Protein AF-A0AAP0E0Q7-F1 (afdb_monomer)

Radius of gyration: 20.45 Å; Cα contacts (8 Å, |Δi|>4): 125; chains: 1; bounding box: 52×46×54 Å

Foldseek 3Di:
DDDLLLEPDPPVQQDPQKHFLVVLCVRQVDDDPPDDPSVVLSSVLSVVQSCCCQAFFPDPVNTIGGNVVSVLSSPVVNVVVDPVVVVSVVLQVVLVVQCPDPPNPDRGGNCVVVLLVCCVLPVVSAAPDPPPPDPPPPPCPPPDPDDPSCVVRVDDRPPPDDPPPVVVVVVVSVVPDDPDD

Solvent-accessible surface area (backbone atoms only — not comparable to full-atom values): 11340 Å² total; per-residue (Å²): 133,82,64,88,72,71,62,95,70,61,74,93,55,50,64,91,59,24,37,47,44,72,54,51,51,68,77,59,73,73,85,69,88,92,66,55,71,70,56,50,51,41,52,49,50,54,51,51,49,41,48,39,20,70,53,42,44,27,45,98,79,64,38,49,27,60,54,71,63,46,67,57,52,66,49,62,71,65,41,67,72,52,68,59,66,59,56,52,50,55,49,38,52,51,26,52,58,50,33,71,39,96,86,31,88,63,76,46,32,38,55,64,57,56,51,52,49,42,32,70,78,35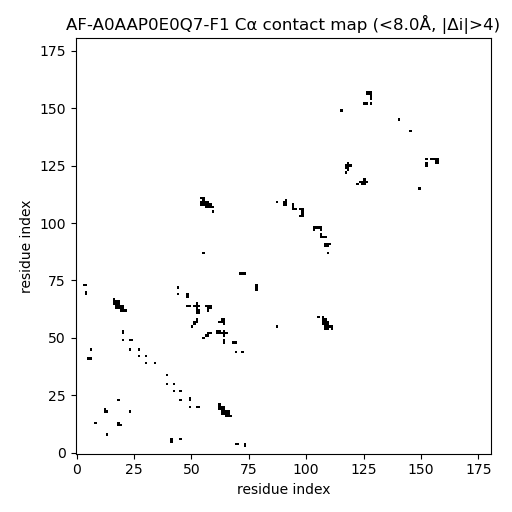,63,91,74,31,74,62,65,74,92,72,74,88,72,79,73,63,86,56,69,88,80,50,78,80,78,61,86,67,58,81,68,71,63,77,78,66,77,87,78,80,61,100,63,49,68,63,54,51,49,53,56,56,73,66,58,72,81,87,131

InterPro domains:
  IPR019557 Aminotransferase-like, plant mobile domain [PF10536] (16-179)
  IPR044824 Protein MAINTENANCE OF MERISTEMS-like [PTHR46033] (11-180)

Sequence (181 aa):
MFDTTGLPIPENNRTGGRIQIRQLSRWFPNLPNNVNDVEVQRYARAYILQLLGGTLFTDKSNNLVHITYLQFFEDFEAAGQYNRGSATLAHLYRQLCLADDIDGAEIAGPVILLQLWAWDRLPFLAPITGNVLRDDIIPNEELFPPPPFGHRWKHALETTGTSMHVLTKYREMIDMQAPDE

Mean predicted aligned error: 13.14 Å

Structure (mmCIF, N/CA/C/O backbone):
data_AF-A0AAP0E0Q7-F1
#
_entry.id   AF-A0AAP0E0Q7-F1
#
loop_
_atom_site.group_PDB
_atom_site.id
_atom_site.type_symbol
_atom_site.label_atom_id
_atom_site.label_alt_id
_atom_site.label_comp_id
_atom_site.label_asym_id
_atom_site.label_entity_id
_atom_site.label_seq_id
_atom_site.pdbx_PDB_ins_code
_atom_site.Cartn_x
_atom_site.Cartn_y
_atom_site.Cartn_z
_atom_site.occupancy
_atom_site.B_iso_or_equiv
_atom_site.auth_seq_id
_atom_site.auth_comp_id
_atom_site.auth_asym_id
_atom_site.auth_atom_id
_atom_site.pdbx_PDB_model_num
ATOM 1 N N . MET A 1 1 ? -22.906 15.285 15.900 1.00 33.16 1 MET A N 1
ATOM 2 C CA . MET A 1 1 ? -23.166 14.232 14.900 1.00 33.16 1 MET A CA 1
ATOM 3 C C . MET A 1 1 ? -21.819 13.587 14.632 1.00 33.16 1 MET A C 1
ATOM 5 O O . MET A 1 1 ? -20.917 14.302 14.221 1.00 33.16 1 MET A O 1
ATOM 9 N N . PHE A 1 2 ? -21.614 12.344 15.068 1.00 34.12 2 PHE A N 1
ATOM 10 C CA . PHE A 1 2 ? -20.310 11.682 14.976 1.00 34.12 2 PHE A CA 1
ATOM 11 C C . PHE A 1 2 ? -20.021 11.365 13.510 1.00 34.12 2 PHE A C 1
ATOM 13 O O . PHE A 1 2 ? -20.839 10.722 12.858 1.00 34.12 2 PHE A O 1
ATOM 20 N N . ASP A 1 3 ? -18.888 11.842 12.998 1.00 48.09 3 ASP A N 1
ATOM 21 C CA . ASP A 1 3 ? -18.411 11.461 11.673 1.00 48.09 3 ASP A CA 1
ATOM 22 C C . ASP A 1 3 ? -18.218 9.939 11.640 1.00 48.09 3 ASP A C 1
ATOM 24 O O . ASP A 1 3 ? -17.474 9.375 12.446 1.00 48.09 3 ASP A O 1
ATOM 28 N N . THR A 1 4 ? -18.867 9.285 10.680 1.00 51.94 4 THR A N 1
ATOM 29 C CA . THR A 1 4 ? -18.895 7.827 10.433 1.00 51.94 4 THR A CA 1
ATOM 30 C C . THR A 1 4 ? -17.519 7.179 10.250 1.00 51.94 4 THR A C 1
ATOM 32 O O . THR A 1 4 ? -17.387 5.966 10.210 1.00 51.94 4 THR A O 1
ATOM 35 N N . THR A 1 5 ? -16.455 7.975 10.186 1.00 58.09 5 THR A N 1
ATOM 36 C CA . THR A 1 5 ? -15.074 7.499 10.050 1.00 58.09 5 THR A CA 1
ATOM 37 C C . THR A 1 5 ? -14.395 7.189 11.381 1.00 58.09 5 THR A C 1
ATOM 39 O O . THR A 1 5 ? -13.306 6.612 11.401 1.00 58.09 5 THR A O 1
ATOM 42 N N . GLY A 1 6 ? -14.990 7.608 12.502 1.00 61.06 6 GLY A N 1
ATOM 43 C CA . GLY A 1 6 ? -14.421 7.434 13.831 1.00 61.06 6 GLY A CA 1
ATOM 44 C C . GLY A 1 6 ? -13.121 8.205 14.066 1.00 61.06 6 GLY A C 1
ATOM 45 O O . GLY A 1 6 ? -12.644 8.169 15.188 1.00 61.06 6 GLY A O 1
ATOM 46 N N . LEU A 1 7 ? -12.549 8.915 13.088 1.00 65.12 7 LEU A N 1
ATOM 47 C CA . LEU A 1 7 ? -11.325 9.707 13.231 1.00 65.12 7 LEU A CA 1
ATOM 48 C C . LEU A 1 7 ? -11.681 11.178 13.517 1.00 65.12 7 LEU A C 1
ATOM 50 O O . LEU A 1 7 ? -12.509 11.740 12.801 1.00 65.12 7 LEU A O 1
ATOM 54 N N . PRO A 1 8 ? -11.052 11.842 14.506 1.00 62.78 8 PRO A N 1
ATOM 55 C CA . PRO A 1 8 ? -11.213 13.275 14.731 1.00 62.78 8 PRO A CA 1
ATOM 56 C C . PRO A 1 8 ? -10.447 14.053 13.652 1.00 62.78 8 PRO A C 1
ATOM 58 O O . PRO A 1 8 ? -9.365 14.581 13.895 1.00 62.78 8 PRO A O 1
ATOM 61 N N . ILE A 1 9 ? -10.981 14.077 12.432 1.00 63.12 9 ILE A N 1
ATOM 62 C CA . ILE A 1 9 ? -10.415 14.832 11.313 1.00 63.12 9 ILE A CA 1
ATOM 63 C C . ILE A 1 9 ? -11.002 16.245 11.373 1.00 63.12 9 ILE A C 1
ATOM 65 O O . ILE A 1 9 ? -12.206 16.398 11.167 1.00 63.12 9 ILE A O 1
ATOM 69 N N . PRO A 1 10 ? -10.200 17.291 11.626 1.00 63.06 10 PRO A N 1
ATOM 70 C CA . PRO A 1 10 ? -10.695 18.659 11.600 1.00 63.06 10 PRO A CA 1
ATOM 71 C C . PRO A 1 10 ? -11.170 19.024 10.183 1.00 63.06 10 PRO A C 1
ATOM 73 O O . PRO A 1 10 ? -10.430 18.840 9.216 1.00 63.06 10 PRO A O 1
ATOM 76 N N . GLU A 1 11 ? -12.392 19.547 10.059 1.00 59.88 11 GLU A N 1
ATOM 77 C CA . GLU A 1 11 ? -13.052 19.913 8.789 1.00 59.88 11 GLU A CA 1
ATOM 78 C C . GLU A 1 11 ? -12.183 20.806 7.882 1.00 59.88 11 GLU A C 1
ATOM 80 O O . GLU A 1 11 ? -12.148 20.634 6.666 1.00 59.88 11 GLU A O 1
ATOM 85 N N . ASN A 1 12 ? -11.402 21.709 8.479 1.00 59.44 12 ASN A N 1
ATOM 86 C CA . ASN A 1 12 ? -10.489 22.632 7.794 1.00 59.44 12 ASN A CA 1
ATOM 87 C C . ASN A 1 12 ? -9.276 21.959 7.122 1.00 59.44 12 ASN A C 1
ATOM 89 O O . ASN A 1 12 ? -8.548 22.622 6.388 1.00 59.44 12 ASN A O 1
ATOM 93 N N . ASN A 1 13 ? -9.057 20.664 7.353 1.00 59.16 13 ASN A N 1
ATOM 94 C CA . ASN A 1 13 ? -7.983 19.885 6.737 1.00 59.16 13 ASN A CA 1
ATOM 95 C C . ASN A 1 13 ? -8.469 18.967 5.601 1.00 59.16 13 ASN A C 1
ATOM 97 O O . ASN A 1 13 ? -7.685 18.184 5.062 1.00 59.16 13 ASN A O 1
ATOM 101 N N . ARG A 1 14 ? -9.754 19.049 5.228 1.00 62.72 14 ARG A N 1
ATOM 102 C CA . ARG A 1 14 ? -10.345 18.285 4.124 1.00 62.72 14 ARG A CA 1
ATOM 103 C C . ARG A 1 14 ? -10.272 19.096 2.831 1.00 62.72 14 ARG A C 1
ATOM 105 O O . ARG A 1 14 ? -11.158 19.894 2.539 1.00 62.72 14 ARG A O 1
ATOM 112 N N . THR A 1 15 ? -9.259 18.856 2.002 1.00 64.56 15 THR A N 1
ATOM 113 C CA . THR A 1 15 ? -9.219 19.437 0.649 1.00 64.56 15 THR A CA 1
ATOM 114 C C . THR A 1 15 ? -9.943 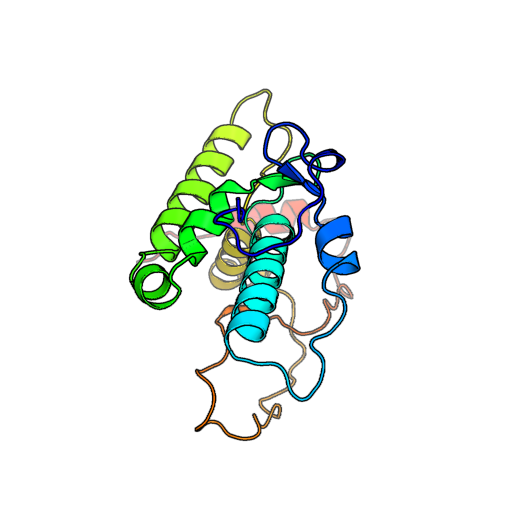18.499 -0.312 1.00 64.56 15 THR A C 1
ATOM 116 O O . THR A 1 15 ? -9.377 17.499 -0.747 1.00 64.56 15 THR A O 1
ATOM 119 N N . GLY A 1 16 ? -11.218 18.777 -0.608 1.00 68.62 16 GLY A N 1
ATOM 120 C CA . GLY A 1 16 ? -12.008 17.996 -1.573 1.00 68.62 16 GLY A CA 1
ATOM 121 C C . GLY A 1 16 ? -12.172 16.515 -1.201 1.00 68.62 16 GLY A C 1
ATOM 122 O O . GLY A 1 16 ? -12.072 15.654 -2.068 1.00 68.62 16 GLY A O 1
ATOM 123 N N . GLY A 1 17 ? -12.343 16.204 0.089 1.00 74.75 17 GLY A N 1
ATOM 124 C CA . GLY A 1 17 ? -12.438 14.818 0.572 1.00 74.75 17 GLY A CA 1
ATOM 125 C C . GLY A 1 17 ? -11.090 14.097 0.704 1.00 74.75 17 GLY A C 1
ATOM 126 O O . GLY A 1 17 ? -11.048 12.879 0.866 1.00 74.75 17 GLY A O 1
ATOM 127 N N . ARG A 1 18 ? -9.972 14.825 0.649 1.00 74.25 18 ARG A N 1
ATOM 128 C CA . ARG A 1 18 ? -8.621 14.281 0.828 1.00 74.25 18 ARG A CA 1
ATOM 129 C C . ARG A 1 18 ? -7.980 14.820 2.103 1.00 74.25 18 ARG A C 1
ATOM 131 O O . ARG A 1 18 ? -8.226 15.963 2.482 1.00 74.25 18 ARG A O 1
ATOM 138 N N . ILE A 1 19 ? -7.146 14.000 2.735 1.00 78.44 19 ILE A N 1
ATOM 139 C CA . ILE A 1 19 ? -6.367 14.343 3.932 1.00 78.44 19 ILE A CA 1
ATOM 140 C C . ILE A 1 19 ? -4.886 14.197 3.617 1.00 78.44 19 ILE A C 1
ATOM 142 O O . ILE A 1 19 ? -4.488 13.310 2.863 1.00 78.44 19 ILE A O 1
ATOM 146 N N . GLN A 1 20 ? -4.061 15.049 4.222 1.00 78.00 20 GLN A N 1
ATOM 147 C CA . GLN A 1 20 ? -2.616 14.914 4.127 1.00 78.00 20 GLN A CA 1
ATOM 148 C C . GLN A 1 20 ? -2.096 13.759 4.997 1.00 78.00 20 GLN A C 1
ATOM 150 O O . GLN A 1 20 ? -2.306 13.747 6.208 1.00 78.00 20 GLN A O 1
ATOM 155 N N . ILE A 1 21 ? -1.333 12.832 4.416 1.00 78.00 21 ILE A N 1
ATOM 156 C CA . ILE A 1 21 ? -0.729 11.690 5.129 1.00 78.00 21 ILE A CA 1
ATOM 157 C C . ILE A 1 21 ? 0.151 12.173 6.291 1.00 78.00 21 ILE A C 1
ATOM 159 O O . ILE A 1 21 ? 0.103 11.620 7.387 1.00 78.00 21 ILE A O 1
ATOM 163 N N . ARG A 1 22 ? 0.883 13.279 6.099 1.00 77.00 22 ARG A N 1
ATOM 164 C CA . ARG A 1 22 ? 1.690 13.910 7.159 1.00 77.00 22 ARG A CA 1
ATOM 165 C C . ARG A 1 22 ? 0.861 14.333 8.375 1.00 77.00 22 ARG A C 1
ATOM 167 O O . ARG A 1 22 ? 1.366 14.315 9.494 1.00 77.00 22 ARG A O 1
ATOM 174 N N . GLN A 1 23 ? -0.393 14.730 8.167 1.00 77.31 23 GLN A N 1
ATOM 175 C CA . GLN A 1 23 ? -1.288 15.096 9.263 1.00 77.31 23 GLN A CA 1
ATOM 176 C C . GLN A 1 23 ? -1.784 13.860 10.015 1.00 77.31 23 GLN A C 1
ATOM 178 O O . GLN A 1 23 ? -1.806 13.884 11.242 1.00 77.31 23 GLN A O 1
ATOM 183 N N . LEU A 1 24 ? -2.075 12.762 9.307 1.00 76.62 24 LEU A N 1
ATOM 184 C CA . LEU A 1 24 ? -2.411 11.470 9.920 1.00 76.62 24 LEU A CA 1
ATOM 185 C C . LEU A 1 24 ? -1.314 10.993 10.877 1.00 76.62 24 LEU A C 1
ATOM 187 O O . LEU A 1 24 ? -1.612 10.687 12.029 1.00 76.62 24 LEU A O 1
ATOM 191 N N . SER A 1 25 ? -0.048 11.031 10.457 1.00 75.50 25 SER A N 1
ATOM 192 C CA . SER A 1 25 ? 1.073 10.637 11.326 1.00 75.50 25 SER A CA 1
ATOM 193 C C . SER A 1 25 ? 1.233 11.548 12.548 1.00 75.50 25 SER A C 1
ATOM 195 O O . SER A 1 25 ? 1.706 11.111 13.593 1.00 75.50 25 SER A O 1
ATOM 197 N N . ARG A 1 26 ? 0.823 12.819 12.445 1.00 79.44 26 ARG A N 1
ATOM 198 C CA . ARG A 1 26 ? 0.853 13.768 13.566 1.00 79.44 26 ARG A CA 1
ATOM 199 C C . ARG A 1 26 ? -0.288 13.540 14.559 1.00 79.44 26 ARG A C 1
ATOM 201 O O . ARG A 1 26 ? -0.094 13.770 15.748 1.00 79.44 26 ARG A O 1
ATOM 208 N N . TRP A 1 27 ? -1.461 13.124 14.086 1.00 77.12 27 TRP A N 1
ATOM 209 C CA . TRP A 1 27 ? -2.614 12.823 14.940 1.00 77.12 27 TRP A CA 1
ATOM 210 C C . TRP A 1 27 ? -2.517 11.448 15.605 1.00 77.12 27 TRP A C 1
ATOM 212 O O . TRP A 1 27 ? -3.028 11.280 16.708 1.00 77.12 27 TRP A O 1
ATOM 222 N N . PHE A 1 28 ? -1.821 10.499 14.976 1.00 76.56 28 PHE A N 1
ATOM 223 C CA . PHE A 1 28 ? -1.669 9.125 15.461 1.00 76.56 28 PHE A CA 1
ATOM 224 C C . PHE A 1 28 ? -0.191 8.717 15.569 1.00 76.56 28 PHE A C 1
ATOM 226 O O . PHE A 1 28 ? 0.239 7.804 14.867 1.00 76.56 28 PHE A O 1
ATOM 233 N N . PRO A 1 29 ? 0.612 9.382 16.425 1.00 74.19 29 PRO A N 1
ATOM 234 C CA . PRO A 1 29 ? 2.049 9.131 16.488 1.00 74.19 29 PRO A CA 1
ATOM 235 C C . PRO A 1 29 ? 2.384 7.770 17.107 1.00 74.19 29 PRO A C 1
ATOM 237 O O . PRO A 1 29 ? 3.244 7.076 16.586 1.00 74.19 29 PRO A O 1
ATOM 240 N N . ASN A 1 30 ? 1.718 7.390 18.204 1.00 77.81 30 ASN A N 1
ATOM 241 C CA . ASN A 1 30 ? 1.910 6.116 18.899 1.00 77.81 30 ASN A CA 1
ATOM 242 C C . ASN A 1 30 ? 0.611 5.687 19.587 1.00 77.81 30 ASN A C 1
ATOM 244 O O . ASN A 1 30 ? -0.138 6.539 20.076 1.00 77.81 30 ASN A O 1
ATOM 248 N N . LEU A 1 31 ? 0.371 4.376 19.644 1.00 78.56 31 LEU A N 1
ATOM 249 C CA . LEU A 1 31 ? -0.724 3.787 20.411 1.00 78.56 31 LEU A CA 1
ATOM 250 C C . LEU A 1 31 ? -0.341 3.768 21.906 1.00 78.56 31 LEU A C 1
ATOM 252 O O . LEU A 1 31 ? 0.685 3.176 22.246 1.00 78.56 31 LEU A O 1
ATOM 256 N N . PRO A 1 32 ? -1.108 4.408 22.806 1.00 78.81 32 PRO A N 1
ATOM 257 C CA . PRO A 1 32 ? -0.865 4.323 24.244 1.00 78.81 32 PRO A CA 1
ATOM 258 C C . PRO A 1 32 ? -1.072 2.898 24.774 1.00 78.81 32 PRO A C 1
ATOM 260 O O . PRO A 1 32 ? -1.925 2.161 24.283 1.00 78.81 32 PRO A O 1
ATOM 263 N N . ASN A 1 33 ? -0.352 2.529 25.835 1.00 73.06 33 ASN A N 1
ATOM 264 C CA . ASN A 1 33 ? -0.631 1.292 26.566 1.00 73.06 33 ASN A CA 1
ATOM 265 C C . ASN A 1 33 ? -1.954 1.460 27.337 1.00 73.06 33 ASN A C 1
ATOM 267 O O . ASN A 1 33 ? -2.127 2.484 27.995 1.00 73.06 33 ASN A O 1
ATOM 271 N N . ASN A 1 34 ? -2.845 0.458 27.293 1.00 77.38 34 ASN A N 1
ATOM 272 C CA . ASN A 1 34 ? -4.185 0.455 27.917 1.00 77.38 34 ASN A CA 1
ATOM 273 C C . ASN A 1 34 ? -5.275 1.257 27.169 1.00 77.38 34 ASN A C 1
ATOM 275 O O . ASN A 1 34 ? -5.979 2.081 27.752 1.00 77.38 34 ASN A O 1
ATOM 279 N N . VAL A 1 35 ? -5.408 1.020 25.864 1.00 80.31 35 VAL A N 1
ATOM 280 C CA . VAL A 1 35 ? -6.497 1.557 25.035 1.00 80.31 35 VAL A CA 1
ATOM 281 C C . VAL A 1 35 ? -7.614 0.532 24.841 1.00 80.31 35 VAL A C 1
ATOM 283 O O . VAL A 1 35 ? -7.353 -0.658 24.697 1.00 80.31 35 VAL A O 1
ATOM 286 N N . ASN A 1 36 ? -8.860 1.005 24.795 1.00 85.19 36 ASN A N 1
ATOM 287 C CA . ASN A 1 36 ? -10.022 0.166 24.495 1.00 85.19 36 ASN A CA 1
ATOM 288 C C . ASN A 1 36 ? -10.047 -0.222 23.006 1.00 85.19 36 ASN A C 1
ATOM 290 O O . ASN A 1 36 ? -9.525 0.511 22.163 1.00 85.19 36 ASN A O 1
ATOM 294 N N . ASP A 1 37 ? -10.757 -1.299 22.664 1.00 82.44 37 ASP A N 1
ATOM 295 C CA . ASP A 1 37 ? -10.851 -1.826 21.291 1.00 82.44 37 ASP A CA 1
ATOM 296 C C . ASP A 1 37 ? -11.277 -0.776 20.253 1.00 82.44 37 ASP A C 1
ATOM 298 O O . ASP A 1 37 ? -10.791 -0.767 19.124 1.00 82.44 37 ASP A O 1
ATOM 302 N N . VAL A 1 38 ? -12.138 0.169 20.641 1.00 81.75 38 VAL A N 1
ATOM 303 C CA . VAL A 1 38 ? -12.585 1.276 19.776 1.00 81.75 38 VAL A CA 1
ATOM 304 C C . VAL A 1 38 ? -11.426 2.198 19.381 1.00 81.75 38 VAL A C 1
ATOM 306 O O . VAL A 1 38 ? -11.323 2.611 18.224 1.00 81.75 38 VAL A O 1
ATOM 309 N N . GLU A 1 39 ? -10.529 2.506 20.319 1.00 80.44 39 GLU A N 1
ATOM 310 C CA . GLU A 1 39 ? -9.339 3.315 20.043 1.00 80.44 39 GLU A CA 1
ATOM 311 C C . GLU A 1 39 ? -8.317 2.506 19.237 1.00 80.44 39 GLU A C 1
ATOM 313 O O . GLU A 1 39 ? -7.748 3.028 18.282 1.00 80.44 39 GLU A O 1
ATOM 318 N N . VAL A 1 40 ? -8.151 1.209 19.520 1.00 83.81 40 VAL A N 1
ATOM 319 C CA . VAL A 1 40 ? -7.301 0.320 18.705 1.00 83.81 40 VAL A CA 1
ATOM 320 C C . VAL A 1 40 ? -7.766 0.314 17.249 1.00 83.81 40 VAL A C 1
ATOM 322 O O . VAL A 1 40 ? -6.969 0.544 16.339 1.00 83.81 40 VAL A O 1
ATOM 325 N N . GLN A 1 41 ? -9.067 0.134 17.014 1.00 82.81 41 GLN A N 1
ATOM 326 C CA . GLN A 1 41 ? -9.650 0.180 15.676 1.00 82.81 41 GLN A CA 1
ATOM 327 C C . GLN A 1 41 ? -9.442 1.540 15.001 1.00 82.81 41 GLN A C 1
ATOM 329 O O . GLN A 1 41 ? -9.139 1.598 13.811 1.00 82.81 41 GLN A O 1
ATOM 334 N N . ARG A 1 42 ? -9.568 2.648 15.740 1.00 81.81 42 ARG A N 1
ATOM 335 C CA . ARG A 1 42 ? -9.304 3.997 15.219 1.00 81.81 42 ARG A CA 1
ATOM 336 C C . ARG A 1 42 ? -7.857 4.148 14.743 1.00 81.81 42 ARG A C 1
ATOM 338 O O . ARG A 1 42 ? -7.633 4.606 13.622 1.00 81.81 42 ARG A O 1
ATOM 345 N N . TYR A 1 43 ? -6.889 3.739 15.558 1.00 83.38 43 TYR A N 1
ATOM 346 C CA . TYR A 1 43 ? -5.473 3.776 15.191 1.00 83.38 43 TYR A CA 1
ATOM 347 C C . TYR A 1 43 ? -5.163 2.837 14.020 1.00 83.38 43 TYR A C 1
ATOM 349 O O . TYR A 1 43 ? -4.433 3.223 13.108 1.00 83.38 43 TYR A O 1
ATOM 357 N N . ALA A 1 44 ? -5.772 1.649 13.980 1.00 84.94 44 ALA A N 1
ATOM 358 C CA . ALA A 1 44 ? -5.642 0.724 12.859 1.00 84.94 44 ALA A CA 1
ATOM 359 C C . ALA A 1 44 ? -6.164 1.337 11.547 1.00 84.94 44 ALA A C 1
ATOM 361 O O . ALA A 1 44 ? -5.479 1.269 10.528 1.00 84.94 44 ALA A O 1
ATOM 362 N N . ARG A 1 45 ? -7.331 2.004 11.567 1.00 85.00 45 ARG A N 1
ATOM 363 C CA . ARG A 1 45 ? -7.880 2.721 10.397 1.00 85.00 45 ARG A CA 1
ATOM 364 C C . ARG A 1 45 ? -6.926 3.813 9.911 1.00 85.00 45 ARG A C 1
ATOM 366 O O . ARG A 1 45 ? -6.667 3.897 8.713 1.00 85.00 45 ARG A O 1
ATOM 373 N N . ALA A 1 46 ? -6.376 4.620 10.821 1.00 83.25 46 ALA A N 1
ATOM 374 C CA . ALA A 1 46 ? -5.407 5.664 10.482 1.00 83.25 46 ALA A CA 1
ATOM 375 C C . ALA A 1 46 ? -4.124 5.086 9.861 1.00 83.25 46 ALA A C 1
ATOM 377 O O . ALA A 1 46 ? -3.652 5.583 8.838 1.00 83.25 46 ALA A O 1
ATOM 378 N N . TYR A 1 47 ? -3.599 4.006 10.441 1.00 84.00 47 TYR A N 1
ATOM 379 C CA . TYR A 1 47 ? -2.404 3.322 9.954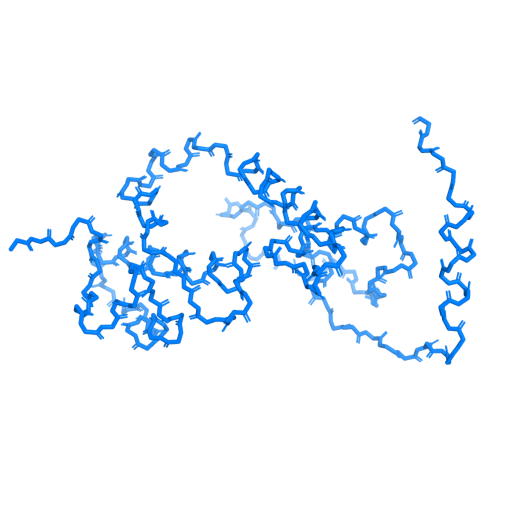 1.00 84.00 47 TYR A CA 1
ATOM 380 C C . TYR A 1 47 ? -2.611 2.709 8.563 1.00 84.00 47 TYR A C 1
ATOM 382 O O . TYR A 1 47 ? -1.803 2.924 7.660 1.00 84.00 47 TYR A O 1
ATOM 390 N N . ILE A 1 48 ? -3.727 2.007 8.349 1.00 84.00 48 ILE A N 1
ATOM 391 C CA . ILE A 1 48 ? -4.075 1.442 7.041 1.00 84.00 48 ILE A CA 1
ATOM 392 C C . ILE A 1 48 ? -4.252 2.555 6.009 1.00 84.00 48 ILE A C 1
ATOM 394 O O . ILE A 1 48 ? -3.744 2.441 4.899 1.00 84.00 48 ILE A O 1
ATOM 398 N N . LEU A 1 49 ? -4.912 3.659 6.364 1.00 82.56 49 LEU A N 1
ATOM 399 C CA . LEU A 1 49 ? -5.071 4.801 5.466 1.00 82.56 49 LEU A CA 1
ATOM 400 C C . LEU A 1 49 ? -3.716 5.426 5.089 1.00 82.56 49 LEU A C 1
ATOM 402 O O . LEU A 1 49 ? -3.512 5.797 3.933 1.00 82.56 49 LEU A O 1
ATOM 406 N N . GLN A 1 50 ? -2.776 5.495 6.034 1.00 80.75 50 GLN A N 1
ATOM 407 C CA . GLN A 1 50 ? -1.405 5.931 5.773 1.00 80.75 50 GLN A CA 1
ATOM 408 C C . GLN A 1 50 ? -0.664 4.970 4.830 1.00 80.75 50 GLN A C 1
ATOM 410 O O . GLN A 1 50 ? -0.015 5.439 3.898 1.00 80.75 50 GLN A O 1
ATOM 415 N N . LEU A 1 51 ? -0.790 3.653 5.015 1.00 79.50 51 LEU A N 1
ATOM 416 C CA . LEU A 1 51 ? -0.216 2.656 4.100 1.00 79.50 51 LEU A CA 1
ATOM 417 C C . LEU A 1 51 ? -0.819 2.755 2.694 1.00 79.50 51 LEU A C 1
ATOM 419 O O . LEU A 1 51 ? -0.103 2.726 1.693 1.00 79.50 51 LEU A O 1
ATOM 423 N N . LEU A 1 52 ? -2.139 2.910 2.608 1.00 78.69 52 LEU A N 1
ATOM 424 C CA . LEU A 1 52 ? -2.834 3.041 1.335 1.00 78.69 52 LEU A CA 1
ATOM 425 C C . LEU A 1 52 ? -2.389 4.303 0.602 1.00 78.69 52 LEU A C 1
ATOM 427 O O . LEU A 1 52 ? -1.992 4.212 -0.550 1.00 78.69 52 LEU A O 1
ATOM 431 N N . GLY A 1 53 ? -2.391 5.460 1.262 1.00 76.12 53 GLY A N 1
ATOM 432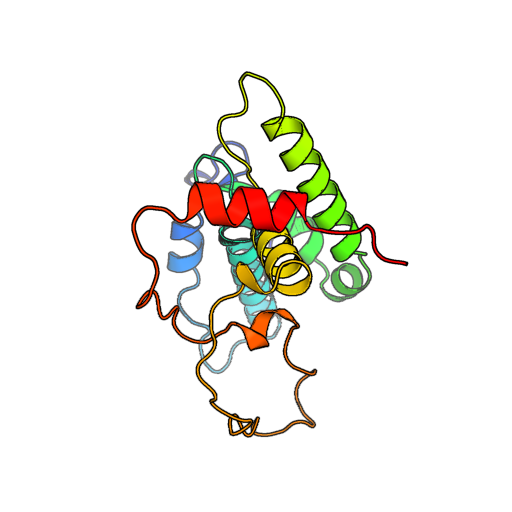 C CA . GLY A 1 53 ? -1.991 6.719 0.634 1.00 76.12 53 GLY A CA 1
ATOM 433 C C . GLY A 1 53 ? -0.494 6.836 0.346 1.00 76.12 53 GLY A C 1
ATOM 434 O O . GLY A 1 53 ? -0.115 7.497 -0.614 1.00 76.12 53 GLY A O 1
ATOM 435 N N . GLY A 1 54 ? 0.354 6.238 1.185 1.00 72.25 54 GLY A N 1
ATOM 436 C CA . GLY A 1 54 ? 1.809 6.399 1.119 1.00 72.25 54 GLY A CA 1
ATOM 437 C C . GLY A 1 54 ? 2.537 5.314 0.332 1.00 72.25 54 GLY A C 1
ATOM 438 O O . GLY A 1 54 ? 3.703 5.498 -0.004 1.00 72.25 54 GLY A O 1
ATOM 439 N N . THR A 1 55 ? 1.889 4.181 0.054 1.00 68.31 55 THR A N 1
ATOM 440 C CA . THR A 1 55 ? 2.547 3.034 -0.594 1.00 68.31 55 THR A CA 1
ATOM 441 C C . THR A 1 55 ? 1.738 2.441 -1.743 1.00 68.31 55 THR A C 1
ATOM 443 O O . THR A 1 55 ? 2.323 2.068 -2.755 1.00 68.31 55 THR A O 1
ATOM 446 N N . LEU A 1 56 ? 0.411 2.329 -1.613 1.00 67.50 56 LEU A N 1
ATOM 447 C CA . LEU A 1 56 ? -0.418 1.616 -2.600 1.00 67.50 56 LEU A CA 1
ATOM 448 C C . LEU A 1 56 ? -1.133 2.538 -3.594 1.00 67.50 56 LEU A C 1
ATOM 450 O O . LEU A 1 56 ? -1.399 2.137 -4.719 1.00 67.50 56 LEU A O 1
ATOM 454 N N . PHE A 1 57 ? -1.454 3.758 -3.186 1.00 67.31 57 PHE A N 1
ATOM 455 C CA . PHE A 1 57 ? -2.245 4.727 -3.941 1.00 67.31 57 PHE A CA 1
ATOM 456 C C . PHE A 1 57 ? -1.618 6.118 -3.844 1.00 67.31 57 PHE A C 1
ATOM 458 O O . PHE A 1 57 ? -2.320 7.111 -3.642 1.00 67.31 57 PHE A O 1
ATOM 465 N N . THR A 1 58 ? -0.290 6.189 -3.950 1.00 64.75 58 THR A N 1
ATOM 466 C CA . THR A 1 58 ? 0.426 7.461 -4.034 1.00 64.75 58 THR A CA 1
ATOM 467 C C . THR A 1 58 ? -0.049 8.208 -5.281 1.00 64.75 58 THR A C 1
ATOM 469 O O . THR A 1 58 ? 0.188 7.789 -6.411 1.00 64.75 58 THR A O 1
ATOM 472 N N . ASP A 1 59 ? -0.802 9.289 -5.079 1.00 62.50 59 ASP A N 1
ATOM 473 C CA . ASP A 1 59 ? -1.155 10.235 -6.144 1.00 62.50 59 ASP A CA 1
ATOM 474 C C . ASP A 1 59 ? 0.083 11.086 -6.495 1.00 62.50 59 ASP A C 1
ATOM 476 O O . ASP A 1 59 ? 1.023 11.170 -5.703 1.00 62.50 59 ASP A O 1
ATOM 480 N N . LYS A 1 60 ? 0.069 11.802 -7.623 1.00 59.69 60 LYS A N 1
ATOM 481 C CA . LYS A 1 60 ? 1.166 12.679 -8.090 1.00 59.69 60 LYS A CA 1
ATOM 482 C C . LYS A 1 60 ? 1.567 13.762 -7.069 1.00 59.69 60 LYS A C 1
ATOM 484 O O . LYS A 1 60 ? 2.664 14.302 -7.104 1.00 59.69 60 LYS A O 1
ATOM 489 N N . SER A 1 61 ? 0.684 14.077 -6.115 1.00 58.78 61 SER A N 1
ATOM 490 C CA . SER A 1 61 ? 0.953 14.999 -4.994 1.00 58.78 61 SER A CA 1
ATOM 491 C C . SER A 1 61 ? 1.702 14.360 -3.807 1.00 58.78 61 SER A C 1
ATOM 493 O O . SER A 1 61 ? 2.082 15.063 -2.865 1.00 58.78 61 SER A O 1
ATOM 495 N N . ASN A 1 62 ? 1.881 13.033 -3.836 1.00 61.75 62 ASN A N 1
ATOM 496 C CA . ASN A 1 62 ? 2.589 12.152 -2.899 1.00 61.75 62 ASN A CA 1
ATOM 497 C C . ASN A 1 62 ? 2.268 12.339 -1.402 1.00 61.75 62 ASN A C 1
ATOM 499 O O . ASN A 1 62 ? 3.000 11.888 -0.527 1.00 61.75 62 ASN A O 1
ATOM 503 N N . ASN A 1 63 ? 1.201 13.065 -1.073 1.00 70.69 63 ASN A N 1
ATOM 504 C CA . ASN A 1 63 ? 0.891 13.420 0.309 1.00 70.69 63 ASN A CA 1
ATOM 505 C C . ASN A 1 63 ? -0.602 13.416 0.615 1.00 70.69 63 ASN A C 1
ATOM 507 O O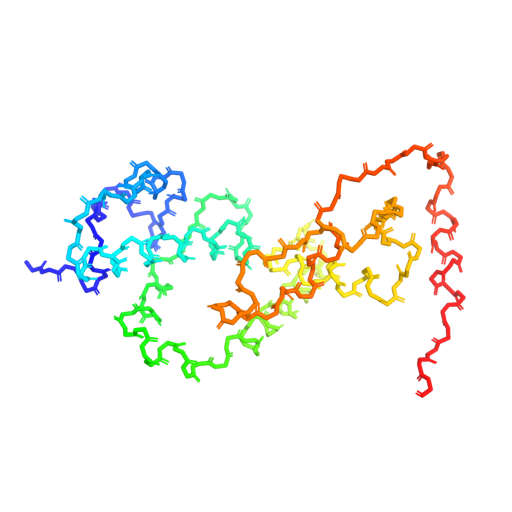 . ASN A 1 63 ? -0.941 13.657 1.767 1.00 70.69 63 ASN A O 1
ATOM 511 N N . LEU A 1 64 ? -1.489 13.172 -0.354 1.00 74.31 64 LEU A N 1
ATOM 512 C CA . LEU A 1 64 ? -2.937 13.204 -0.151 1.00 74.31 64 LEU A CA 1
ATOM 513 C C . LEU A 1 64 ? -3.542 11.807 -0.280 1.00 74.31 64 LEU A C 1
ATOM 515 O O . LEU A 1 64 ? -3.276 11.101 -1.246 1.00 74.31 64 LEU A O 1
ATOM 519 N N . VAL A 1 65 ? -4.410 11.446 0.662 1.00 77.12 65 VAL A N 1
ATOM 520 C CA . VAL A 1 65 ? -5.193 10.206 0.640 1.00 77.12 65 VAL A CA 1
ATOM 521 C C . VAL A 1 65 ? -6.683 10.521 0.717 1.00 77.12 65 VAL A C 1
ATOM 523 O O . VAL A 1 65 ? -7.102 11.417 1.453 1.00 77.12 65 VAL A O 1
ATOM 526 N N . HIS A 1 66 ? -7.493 9.813 -0.069 1.00 78.50 66 HIS A N 1
ATOM 527 C CA . HIS A 1 66 ? -8.936 10.036 -0.117 1.00 78.50 66 HIS A CA 1
ATOM 528 C C . HIS A 1 66 ? -9.638 9.408 1.095 1.00 78.50 66 HIS A C 1
ATOM 530 O O . HIS A 1 66 ? -9.423 8.238 1.407 1.00 78.50 66 HIS A O 1
ATOM 536 N N . ILE A 1 67 ? -10.524 10.152 1.758 1.00 77.31 67 ILE A N 1
ATOM 537 C CA . ILE A 1 67 ? -11.204 9.671 2.974 1.00 77.31 67 ILE A CA 1
ATOM 538 C C . ILE A 1 67 ? -12.178 8.526 2.707 1.00 77.31 67 ILE A C 1
ATOM 540 O O . ILE A 1 67 ? -12.454 7.749 3.612 1.00 77.31 67 ILE A O 1
ATOM 544 N N . THR A 1 68 ? -12.664 8.376 1.472 1.00 79.19 68 THR A N 1
ATOM 545 C CA . THR A 1 68 ? -13.537 7.255 1.068 1.00 79.19 68 THR A CA 1
ATOM 546 C C . THR A 1 68 ? -12.914 5.898 1.364 1.00 79.19 68 THR A C 1
ATOM 548 O O . THR A 1 68 ? -13.648 4.957 1.637 1.00 79.19 68 THR A O 1
ATOM 551 N N . TYR A 1 69 ? -11.580 5.787 1.403 1.00 76.31 69 TYR A N 1
ATOM 552 C CA . TYR A 1 69 ? -10.946 4.528 1.785 1.00 76.31 69 TYR A CA 1
ATOM 553 C C . TYR A 1 69 ? -11.336 4.069 3.198 1.00 76.31 69 TYR A C 1
ATOM 555 O O . TYR A 1 69 ? -11.414 2.870 3.436 1.00 76.31 69 TYR A O 1
ATOM 563 N N . LEU A 1 70 ? -11.654 4.994 4.112 1.00 77.56 70 LEU A N 1
ATOM 564 C CA . LEU A 1 70 ? -12.103 4.668 5.470 1.00 77.56 70 LEU A CA 1
ATOM 565 C C . LEU A 1 70 ? -13.442 3.930 5.497 1.00 77.56 70 LEU A C 1
ATOM 567 O O . LEU A 1 70 ? -13.656 3.142 6.410 1.00 77.56 70 LEU A O 1
ATOM 571 N N . GLN A 1 71 ? -14.305 4.132 4.496 1.00 78.50 71 GLN A N 1
ATOM 572 C CA . GLN A 1 71 ? -15.594 3.437 4.408 1.00 78.50 71 GLN A CA 1
ATOM 573 C C . GLN A 1 71 ? -15.405 1.924 4.243 1.00 78.50 71 GLN A C 1
ATOM 575 O O . GLN A 1 71 ? -16.187 1.140 4.767 1.00 78.50 71 GLN A O 1
ATOM 580 N N . PHE A 1 72 ? -14.320 1.489 3.592 1.00 72.88 72 PHE A N 1
ATOM 581 C CA . PHE A 1 72 ? -14.000 0.063 3.472 1.00 72.88 72 PHE A CA 1
ATOM 582 C C . PHE A 1 72 ? -13.472 -0.555 4.769 1.00 72.88 72 PHE A C 1
ATOM 584 O O . PHE A 1 72 ? -13.381 -1.774 4.842 1.00 72.88 72 PHE A O 1
ATOM 591 N N . PHE A 1 73 ? -13.112 0.260 5.765 1.00 77.31 73 PHE A N 1
ATOM 592 C CA . PHE A 1 73 ? -12.594 -0.185 7.062 1.00 77.31 73 PHE A CA 1
ATOM 593 C C . PHE A 1 73 ? -13.517 0.206 8.220 1.00 77.31 73 PHE A C 1
ATOM 595 O O . PHE A 1 73 ? -13.085 0.193 9.372 1.00 77.31 73 PHE A O 1
ATOM 602 N N . GLU A 1 74 ? -14.767 0.586 7.940 1.00 76.06 74 GLU A N 1
ATOM 603 C CA . GLU A 1 74 ? -15.768 0.838 8.980 1.00 76.06 74 GLU A CA 1
ATOM 604 C C . GLU A 1 74 ? -16.019 -0.447 9.779 1.00 76.06 74 GLU A C 1
ATOM 606 O O . GLU A 1 74 ? -15.869 -0.447 11.001 1.00 76.06 74 GLU A O 1
ATOM 611 N N . ASP A 1 75 ? -16.226 -1.557 9.071 1.00 80.81 75 ASP A N 1
ATOM 612 C CA . ASP A 1 75 ? -16.269 -2.908 9.621 1.00 80.81 75 ASP A CA 1
ATOM 613 C C . ASP A 1 75 ? -15.053 -3.715 9.146 1.00 80.81 75 ASP A C 1
ATOM 615 O O . ASP A 1 75 ? -14.912 -4.024 7.962 1.00 80.81 75 ASP A O 1
ATOM 619 N N . PHE A 1 76 ? -14.161 -4.059 10.076 1.00 79.50 76 PHE A N 1
ATOM 620 C CA . PHE A 1 76 ? -12.965 -4.844 9.780 1.00 79.50 76 PHE A CA 1
ATOM 621 C C . PHE A 1 76 ? -13.266 -6.298 9.402 1.00 79.50 76 PHE A C 1
ATOM 623 O O . PHE A 1 76 ? -12.488 -6.885 8.645 1.00 79.50 76 PHE A O 1
ATOM 630 N N . GLU A 1 77 ? -14.370 -6.866 9.888 1.00 81.50 77 GLU A N 1
ATOM 631 C CA . GLU A 1 77 ? -14.776 -8.237 9.583 1.00 81.50 77 GLU A CA 1
ATOM 632 C C . GLU A 1 77 ? -15.228 -8.332 8.123 1.00 81.50 77 GLU A C 1
ATOM 634 O O . GLU A 1 77 ? -14.666 -9.107 7.343 1.00 81.50 77 GLU A O 1
ATOM 639 N N . ALA A 1 78 ? -16.134 -7.442 7.706 1.00 80.81 78 ALA A N 1
ATOM 640 C CA . ALA A 1 78 ? -16.515 -7.294 6.303 1.00 80.81 78 ALA A CA 1
ATOM 641 C C . ALA A 1 78 ? -15.317 -6.900 5.422 1.00 80.81 78 ALA A C 1
ATOM 643 O O . ALA A 1 78 ? -15.130 -7.446 4.331 1.00 80.81 78 ALA A O 1
ATOM 644 N N . ALA A 1 79 ? -14.445 -6.008 5.910 1.00 77.25 79 ALA A N 1
ATOM 645 C CA . ALA A 1 79 ? -13.247 -5.605 5.181 1.00 77.25 79 ALA A CA 1
ATOM 646 C C . ALA A 1 79 ? -12.312 -6.781 4.877 1.00 77.25 79 ALA A C 1
ATOM 648 O O . ALA A 1 79 ? -11.561 -6.723 3.896 1.00 77.25 79 ALA A O 1
ATOM 649 N N . GLY A 1 80 ? -12.287 -7.801 5.739 1.00 76.50 80 GLY A N 1
ATOM 650 C CA . GLY A 1 80 ? -11.500 -9.019 5.562 1.00 76.50 80 GLY A CA 1
ATOM 651 C C . GLY A 1 80 ? -12.017 -9.918 4.436 1.00 76.50 80 GLY A C 1
ATOM 652 O O . GLY A 1 80 ? -11.230 -10.644 3.836 1.00 76.50 80 GLY A O 1
ATOM 653 N N . GLN A 1 81 ? -13.306 -9.825 4.098 1.00 81.06 81 GLN A N 1
ATOM 654 C CA . GLN A 1 81 ? -13.930 -10.615 3.031 1.00 81.06 81 GLN A CA 1
ATOM 655 C C . GLN A 1 81 ? -13.744 -10.002 1.635 1.00 81.06 81 GLN A C 1
ATOM 657 O O . GLN A 1 81 ? -13.962 -10.671 0.623 1.00 81.06 81 GLN A O 1
ATOM 662 N N . TYR A 1 82 ? -13.327 -8.736 1.545 1.00 78.56 82 TYR A N 1
ATOM 663 C CA . TYR A 1 82 ? -13.080 -8.097 0.256 1.00 78.56 82 TYR A CA 1
ATOM 664 C C . TYR A 1 82 ? -11.862 -8.692 -0.455 1.00 78.56 82 TYR A C 1
ATOM 666 O O . TYR A 1 82 ? -10.785 -8.853 0.122 1.00 78.56 82 TYR A O 1
ATOM 674 N N . ASN A 1 83 ? -11.991 -8.919 -1.765 1.00 79.19 83 ASN A N 1
ATOM 675 C CA . ASN A 1 83 ? -10.879 -9.322 -2.625 1.00 79.19 83 ASN A CA 1
ATOM 676 C C . ASN A 1 83 ? -9.962 -8.121 -2.930 1.00 79.19 83 ASN A C 1
ATOM 678 O O . ASN A 1 83 ? -9.948 -7.556 -4.028 1.00 79.19 83 ASN A O 1
ATOM 682 N N . ARG A 1 84 ? -9.190 -7.714 -1.917 1.00 75.75 84 ARG A N 1
ATOM 683 C CA . ARG A 1 84 ? -8.257 -6.577 -1.969 1.00 75.75 84 ARG A CA 1
ATOM 684 C C . ARG A 1 84 ? -7.180 -6.763 -3.039 1.00 75.75 84 ARG A C 1
ATOM 686 O O . ARG A 1 84 ? -6.762 -5.783 -3.651 1.00 75.75 84 ARG A O 1
ATOM 693 N N . GLY A 1 85 ? -6.769 -8.007 -3.298 1.00 78.50 85 GLY A N 1
ATOM 694 C CA . GLY A 1 85 ? -5.786 -8.335 -4.332 1.00 78.50 85 GLY A CA 1
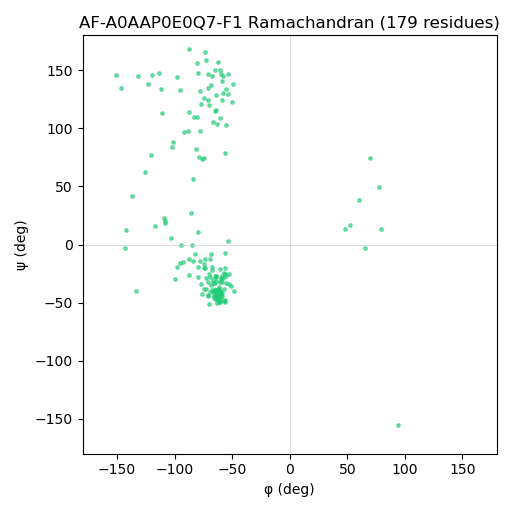ATOM 695 C C . GLY A 1 85 ? -6.270 -7.945 -5.728 1.00 78.50 85 GLY A C 1
ATOM 696 O O . GLY A 1 85 ? -5.575 -7.223 -6.437 1.00 78.50 85 GLY A O 1
ATOM 697 N N . SER A 1 86 ? -7.499 -8.327 -6.085 1.00 82.00 86 SER A N 1
ATOM 698 C CA . SER A 1 86 ? -8.071 -8.005 -7.402 1.00 82.00 86 SER A CA 1
ATOM 699 C C . SER A 1 86 ? -8.301 -6.507 -7.584 1.00 82.00 86 SER A C 1
ATOM 701 O O . SER A 1 86 ? -8.002 -5.969 -8.646 1.00 82.00 86 SER A O 1
ATOM 703 N N . ALA A 1 87 ? -8.764 -5.809 -6.541 1.00 81.81 87 ALA A N 1
ATOM 704 C CA . ALA A 1 87 ? -8.915 -4.354 -6.579 1.00 81.81 87 ALA A CA 1
ATOM 705 C C . ALA A 1 87 ? -7.564 -3.645 -6.780 1.00 81.81 87 ALA A C 1
ATOM 707 O O . ALA A 1 87 ? -7.458 -2.714 -7.580 1.00 81.81 87 ALA A O 1
ATOM 708 N N . THR A 1 88 ? -6.520 -4.119 -6.094 1.00 79.69 88 THR A N 1
ATOM 709 C CA . THR A 1 88 ? -5.161 -3.576 -6.225 1.00 79.69 88 THR A CA 1
ATOM 710 C C . THR A 1 88 ? -4.595 -3.833 -7.624 1.00 79.69 88 THR A C 1
ATOM 712 O O . THR A 1 88 ? -4.027 -2.924 -8.226 1.00 79.69 88 THR A O 1
ATOM 715 N N . LEU A 1 89 ? -4.810 -5.030 -8.181 1.00 82.00 89 LEU A N 1
ATOM 716 C CA . LEU A 1 89 ? -4.372 -5.385 -9.533 1.00 82.00 89 LEU A CA 1
ATOM 717 C C . LEU A 1 89 ? -5.104 -4.576 -10.612 1.00 82.00 89 LEU A C 1
ATOM 719 O O . LEU A 1 89 ? -4.467 -4.052 -11.523 1.00 82.00 89 LEU A O 1
ATOM 723 N N . ALA A 1 90 ? -6.424 -4.418 -10.491 1.00 85.88 90 ALA A N 1
ATOM 724 C CA . ALA A 1 90 ? -7.210 -3.592 -11.405 1.00 85.88 90 ALA A CA 1
ATOM 725 C C . ALA A 1 90 ? -6.753 -2.124 -11.372 1.00 85.88 90 ALA A C 1
ATOM 727 O O . ALA A 1 90 ? -6.674 -1.473 -12.415 1.00 85.88 90 ALA A O 1
ATOM 728 N N . HIS A 1 91 ? -6.410 -1.607 -10.186 1.00 79.38 91 HIS A N 1
ATOM 729 C CA . HIS A 1 91 ? -5.848 -0.266 -10.061 1.00 79.38 91 HIS A CA 1
ATOM 730 C C . HIS A 1 91 ? -4.470 -0.160 -10.722 1.00 79.38 91 HIS A C 1
ATOM 732 O O . HIS A 1 91 ? -4.250 0.777 -11.482 1.00 79.38 91 HIS A O 1
ATOM 738 N N . LEU A 1 92 ? -3.575 -1.127 -10.491 1.00 81.81 92 LEU A N 1
ATOM 739 C CA . LEU A 1 92 ? -2.261 -1.172 -11.137 1.00 81.81 92 LEU A CA 1
ATOM 740 C C . LEU A 1 92 ? -2.390 -1.166 -12.662 1.00 81.81 92 LEU A C 1
ATOM 742 O O . LEU A 1 92 ? -1.766 -0.344 -13.323 1.00 81.81 92 LEU A O 1
ATOM 746 N N . TYR A 1 93 ? -3.242 -2.034 -13.212 1.00 82.94 93 TYR A N 1
ATOM 747 C CA . TYR A 1 93 ? -3.460 -2.119 -14.654 1.00 82.94 93 TYR A CA 1
ATOM 748 C C . TYR A 1 93 ? -3.957 -0.792 -15.230 1.00 82.94 93 TYR A C 1
ATOM 750 O O . TYR A 1 93 ? -3.424 -0.300 -16.218 1.00 82.94 93 TYR A O 1
ATOM 758 N N . ARG A 1 94 ? -4.917 -0.147 -14.555 1.00 83.75 94 ARG A N 1
ATOM 759 C CA . ARG A 1 94 ? -5.401 1.176 -14.957 1.00 83.75 94 ARG A CA 1
ATOM 760 C C . ARG A 1 94 ? -4.289 2.227 -14.957 1.00 83.75 94 ARG A C 1
ATOM 762 O O . ARG A 1 94 ? -4.247 3.037 -15.875 1.00 83.75 94 ARG A O 1
ATOM 769 N N . GLN A 1 95 ? -3.422 2.242 -13.946 1.00 81.06 95 GLN A N 1
ATOM 770 C CA . GLN A 1 95 ? -2.315 3.203 -13.879 1.00 81.06 95 GLN A CA 1
ATOM 771 C C . GLN A 1 95 ? -1.265 2.948 -14.962 1.00 81.06 95 GLN A C 1
ATOM 773 O O . GLN A 1 95 ? -0.742 3.903 -15.524 1.00 81.06 95 GLN A O 1
ATOM 778 N N . LEU A 1 96 ? -1.014 1.685 -15.313 1.00 81.62 96 LEU A N 1
ATOM 779 C CA . LEU A 1 96 ? -0.155 1.334 -16.445 1.00 81.62 96 LEU A CA 1
ATOM 780 C C . LEU A 1 96 ? -0.746 1.812 -17.774 1.00 81.62 96 LEU A C 1
ATOM 782 O O . LEU A 1 96 ? -0.032 2.425 -18.556 1.00 81.62 96 LEU A O 1
ATOM 786 N N . CYS A 1 97 ? -2.051 1.629 -17.999 1.00 81.75 97 CYS A N 1
ATOM 787 C CA . CYS A 1 97 ? -2.715 2.168 -19.190 1.00 81.75 97 CYS A CA 1
ATOM 788 C C . CYS A 1 97 ? -2.643 3.700 -19.263 1.00 81.75 97 CYS A C 1
ATOM 790 O O . CYS A 1 97 ? -2.522 4.252 -20.347 1.00 81.75 97 CYS A O 1
ATOM 792 N N . LEU A 1 98 ? -2.731 4.393 -18.122 1.00 78.44 98 LEU A N 1
ATOM 793 C CA . LEU A 1 98 ? -2.612 5.855 -18.075 1.00 78.44 98 LEU A CA 1
ATOM 794 C C . LEU A 1 98 ? -1.176 6.344 -18.301 1.00 78.44 98 LEU A C 1
ATOM 796 O O . LEU A 1 98 ? -0.991 7.461 -18.771 1.00 78.44 98 LEU A O 1
ATOM 800 N N . ALA A 1 99 ? -0.175 5.545 -17.939 1.00 77.31 99 ALA A N 1
ATOM 801 C CA . ALA A 1 99 ? 1.230 5.870 -18.162 1.00 77.31 99 ALA A CA 1
ATOM 802 C C . ALA A 1 99 ? 1.695 5.594 -19.601 1.00 77.31 99 ALA A C 1
ATOM 804 O O . ALA A 1 99 ? 2.712 6.135 -20.015 1.00 77.31 99 ALA A O 1
ATOM 805 N N . ASP A 1 100 ? 0.965 4.763 -20.347 1.00 76.62 100 ASP A N 1
ATOM 806 C CA . ASP A 1 100 ? 1.202 4.512 -21.777 1.00 76.62 100 ASP A CA 1
ATOM 807 C C . ASP A 1 100 ? 0.673 5.650 -22.676 1.00 76.62 100 ASP A C 1
ATOM 809 O O . ASP A 1 100 ? 1.025 5.745 -23.849 1.00 76.62 100 ASP A O 1
ATOM 813 N N . ASP A 1 101 ? -0.158 6.545 -22.130 1.00 77.88 101 ASP A N 1
ATOM 814 C CA . ASP A 1 101 ? -0.634 7.731 -22.843 1.00 77.88 101 ASP A CA 1
ATOM 815 C C . ASP A 1 101 ? 0.499 8.759 -23.028 1.00 77.88 101 ASP A C 1
ATOM 817 O O . ASP A 1 101 ? 1.358 8.922 -22.161 1.00 77.88 101 ASP A O 1
ATOM 821 N N . ILE A 1 102 ? 0.490 9.498 -24.141 1.00 60.81 102 ILE A N 1
ATOM 822 C CA . ILE A 1 102 ? 1.562 10.433 -24.547 1.00 60.81 102 ILE A CA 1
ATOM 823 C C . ILE A 1 102 ? 1.811 11.539 -23.504 1.00 60.81 102 ILE A C 1
ATOM 825 O O . ILE A 1 102 ? 2.931 12.037 -23.383 1.00 60.81 102 ILE A O 1
ATOM 829 N N . ASP A 1 103 ? 0.791 11.886 -22.717 1.00 68.31 103 ASP A N 1
ATOM 830 C CA . ASP A 1 103 ? 0.858 12.884 -21.640 1.00 68.31 103 ASP A CA 1
ATOM 831 C C . ASP A 1 103 ? 1.148 12.266 -20.246 1.00 68.31 103 ASP A C 1
ATOM 833 O O . ASP A 1 103 ? 1.236 12.966 -19.226 1.00 68.31 103 ASP A O 1
ATOM 837 N N . GLY A 1 104 ? 1.286 10.939 -20.167 1.00 60.47 104 GLY A N 1
ATOM 838 C CA . GLY A 1 104 ? 1.469 10.151 -18.949 1.00 60.47 104 GLY A CA 1
ATOM 839 C C . GLY A 1 104 ? 2.915 10.127 -18.449 1.00 60.47 104 GLY A C 1
ATOM 840 O O . GLY A 1 104 ? 3.642 9.170 -18.668 1.00 60.47 104 GLY A O 1
ATOM 841 N N . ALA A 1 105 ? 3.349 11.157 -17.719 1.00 60.06 105 ALA A N 1
ATOM 842 C CA . ALA A 1 105 ? 4.744 11.241 -17.254 1.00 60.06 105 ALA A CA 1
ATOM 843 C C . ALA A 1 105 ? 5.127 10.282 -16.100 1.00 60.06 105 ALA A C 1
ATOM 845 O O . ALA A 1 105 ? 6.313 10.045 -15.878 1.00 60.06 105 ALA A O 1
ATOM 846 N N . GLU A 1 106 ? 4.164 9.759 -15.329 1.00 65.62 106 GLU A N 1
ATOM 847 C CA . GLU A 1 106 ? 4.442 9.004 -14.095 1.00 65.62 106 GLU A CA 1
ATOM 848 C C . GLU A 1 106 ? 3.416 7.889 -13.848 1.00 65.62 106 GLU A C 1
ATOM 850 O O . GLU A 1 106 ? 2.205 8.121 -13.919 1.00 65.62 106 GLU A O 1
ATOM 855 N N . ILE A 1 107 ? 3.907 6.697 -13.485 1.00 70.19 107 ILE A N 1
ATOM 856 C CA . ILE A 1 107 ? 3.080 5.579 -13.013 1.00 70.19 107 ILE A CA 1
ATOM 857 C C . ILE A 1 107 ? 2.758 5.822 -11.533 1.00 70.19 107 ILE A C 1
ATOM 859 O O . ILE A 1 107 ? 3.631 5.716 -10.672 1.00 70.19 107 ILE A O 1
ATOM 863 N N . ALA A 1 108 ? 1.500 6.138 -11.235 1.00 69.31 108 ALA A N 1
ATOM 864 C CA . ALA A 1 108 ? 0.990 6.207 -9.867 1.00 69.31 108 ALA A CA 1
ATOM 865 C C . ALA A 1 108 ? 0.489 4.828 -9.388 1.00 69.31 108 ALA A C 1
ATOM 867 O O . ALA A 1 108 ? 0.305 3.904 -10.181 1.00 69.31 108 ALA A O 1
ATOM 868 N N . GLY A 1 109 ? 0.226 4.675 -8.087 1.00 74.88 109 GLY A N 1
ATOM 869 C CA . GLY A 1 109 ? -0.366 3.450 -7.531 1.00 74.88 109 GLY A CA 1
ATOM 870 C C . GLY A 1 109 ? 0.651 2.421 -7.007 1.00 74.88 109 GLY A C 1
ATOM 871 O O . GLY A 1 109 ? 1.758 2.794 -6.616 1.00 74.88 109 GLY A O 1
ATOM 872 N N . PRO A 1 110 ? 0.301 1.119 -6.947 1.00 73.25 110 PRO A N 1
ATOM 873 C CA . PRO A 1 110 ? 1.061 0.117 -6.202 1.00 73.25 110 PRO A CA 1
ATOM 874 C C . PRO A 1 110 ? 2.233 -0.421 -7.037 1.00 73.25 110 PRO A C 1
ATOM 876 O O . PRO A 1 110 ? 2.357 -1.627 -7.249 1.00 73.25 110 PRO A O 1
ATOM 879 N N . VAL A 1 111 ? 3.112 0.472 -7.507 1.00 78.00 111 VAL A N 1
ATOM 880 C CA . VAL A 1 111 ? 4.296 0.153 -8.333 1.00 78.00 111 VAL A CA 1
ATOM 881 C C . VAL A 1 111 ? 5.212 -0.856 -7.637 1.00 78.00 111 VAL A C 1
ATOM 883 O O . VAL A 1 111 ? 5.872 -1.654 -8.296 1.00 78.00 111 VAL A O 1
ATOM 886 N N . ILE A 1 112 ? 5.172 -0.912 -6.303 1.00 78.50 112 ILE A N 1
ATOM 887 C CA . ILE A 1 112 ? 5.864 -1.935 -5.519 1.00 78.50 112 ILE A CA 1
ATOM 888 C C . ILE A 1 112 ? 5.488 -3.368 -5.935 1.00 78.50 112 ILE A C 1
ATOM 890 O O . ILE A 1 112 ? 6.341 -4.247 -5.913 1.00 78.50 112 ILE A O 1
ATOM 894 N N . LEU A 1 113 ? 4.248 -3.623 -6.367 1.00 81.00 113 LEU A N 1
ATOM 895 C CA . LEU A 1 113 ? 3.846 -4.943 -6.862 1.00 81.00 113 LEU A CA 1
ATOM 896 C C . LEU A 1 113 ? 4.503 -5.268 -8.202 1.00 81.00 113 LEU A C 1
ATOM 898 O O . LEU A 1 113 ? 4.958 -6.392 -8.396 1.00 81.00 113 LEU A O 1
ATOM 902 N N . LEU A 1 114 ? 4.591 -4.282 -9.098 1.00 80.69 114 LEU A N 1
ATOM 903 C CA . LEU A 1 114 ? 5.295 -4.427 -10.370 1.00 80.69 114 LEU A CA 1
ATOM 904 C C . LEU A 1 114 ? 6.793 -4.652 -10.141 1.00 80.69 114 LEU A C 1
ATOM 906 O O . LEU A 1 114 ? 7.396 -5.491 -10.799 1.00 80.69 114 LEU A O 1
ATOM 910 N N . GLN A 1 115 ? 7.375 -3.955 -9.167 1.00 80.81 115 GLN A N 1
ATOM 911 C CA . GLN A 1 115 ? 8.767 -4.127 -8.768 1.00 80.81 115 GLN A CA 1
ATOM 912 C C . GLN A 1 115 ? 9.033 -5.530 -8.203 1.00 80.81 115 GLN A C 1
ATOM 914 O O . GLN A 1 115 ? 9.982 -6.183 -8.626 1.00 80.81 115 GLN A O 1
ATOM 919 N N . LEU A 1 116 ? 8.183 -6.027 -7.298 1.00 82.38 116 LEU A N 1
ATOM 920 C CA . LEU A 1 116 ? 8.299 -7.387 -6.755 1.00 82.38 116 LEU A CA 1
ATOM 921 C C . LEU A 1 116 ? 8.109 -8.461 -7.833 1.00 82.38 116 LEU A C 1
ATOM 923 O O . LEU A 1 116 ? 8.828 -9.457 -7.831 1.00 82.38 116 LEU A O 1
ATOM 927 N N . TRP A 1 117 ? 7.171 -8.252 -8.760 1.00 84.00 117 TRP A N 1
ATOM 928 C CA . TRP A 1 117 ? 6.988 -9.124 -9.919 1.00 84.00 117 TRP A CA 1
ATOM 929 C C . TRP A 1 117 ? 8.231 -9.130 -10.817 1.00 84.00 117 TRP A C 1
ATOM 931 O O . TRP A 1 117 ? 8.713 -10.197 -11.191 1.00 84.00 117 TRP A O 1
ATOM 941 N N . ALA A 1 118 ? 8.790 -7.953 -11.112 1.00 82.81 118 ALA A N 1
ATOM 942 C CA . ALA A 1 118 ? 9.987 -7.824 -11.933 1.00 82.81 118 ALA A CA 1
ATOM 943 C C . ALA A 1 118 ? 11.182 -8.521 -11.279 1.00 82.81 118 ALA A C 1
ATOM 945 O O . ALA A 1 118 ? 11.924 -9.209 -11.960 1.00 82.81 118 ALA A O 1
ATOM 946 N N . TRP A 1 119 ? 11.354 -8.415 -9.963 1.00 81.94 119 TRP A N 1
ATOM 947 C CA . TRP A 1 119 ? 12.424 -9.124 -9.258 1.00 81.94 119 TRP A CA 1
ATOM 948 C C . TRP A 1 119 ? 12.262 -10.644 -9.261 1.00 81.94 119 TRP A C 1
ATOM 950 O O . TRP A 1 119 ? 13.261 -11.358 -9.231 1.00 81.94 119 TRP A O 1
ATOM 960 N N . ASP A 1 120 ? 11.029 -11.142 -9.297 1.00 81.06 120 ASP A N 1
ATOM 961 C CA . ASP A 1 120 ? 10.765 -12.577 -9.373 1.00 81.06 120 ASP A CA 1
ATOM 962 C C . ASP A 1 120 ? 11.001 -13.139 -10.784 1.00 81.06 120 ASP A C 1
ATOM 964 O O . ASP A 1 120 ? 11.615 -14.192 -10.934 1.00 81.06 120 ASP A O 1
ATOM 968 N N . ARG A 1 121 ? 10.564 -12.420 -11.829 1.00 80.62 121 ARG A N 1
ATOM 969 C CA . ARG A 1 121 ? 10.675 -12.865 -13.232 1.00 80.62 121 ARG A CA 1
ATOM 970 C C . ARG A 1 121 ? 11.988 -12.491 -13.912 1.00 80.62 121 ARG A C 1
ATOM 972 O O . ARG A 1 121 ? 12.426 -13.180 -14.830 1.00 80.62 121 ARG A O 1
ATOM 979 N N . LEU A 1 122 ? 12.631 -11.423 -13.448 1.00 81.31 122 LEU A N 1
ATOM 980 C CA . LEU A 1 122 ? 13.886 -10.890 -13.972 1.00 81.31 122 LEU A CA 1
ATOM 981 C C . LEU A 1 122 ? 14.932 -10.899 -12.845 1.00 81.31 122 LEU A C 1
ATOM 983 O O . LEU A 1 122 ? 15.243 -9.846 -12.280 1.00 81.31 122 LEU A O 1
ATOM 987 N N . PRO A 1 123 ? 15.526 -12.065 -12.511 1.00 73.56 123 PRO A N 1
ATOM 988 C CA . PRO A 1 123 ? 16.487 -12.181 -11.411 1.00 73.56 123 PRO A CA 1
ATOM 989 C C . PRO A 1 123 ? 17.696 -11.245 -11.539 1.00 73.56 123 PRO A C 1
ATOM 991 O O . PRO A 1 123 ? 18.306 -10.880 -10.541 1.00 73.56 123 PRO A O 1
ATOM 994 N N . PHE A 1 124 ? 18.033 -10.817 -12.759 1.00 73.38 124 PHE A N 1
ATOM 995 C CA . PHE A 1 124 ? 19.110 -9.859 -13.022 1.00 73.38 124 PHE A CA 1
ATOM 996 C C . PHE A 1 124 ? 18.763 -8.404 -12.645 1.00 73.38 124 PHE A C 1
ATOM 998 O O . PHE A 1 124 ? 19.667 -7.573 -12.548 1.00 73.38 124 PHE A O 1
ATOM 1005 N N . LEU A 1 125 ? 17.476 -8.082 -12.455 1.00 73.00 125 LEU A N 1
ATOM 1006 C CA . LEU A 1 125 ? 17.001 -6.807 -11.897 1.00 73.00 125 LEU A CA 1
ATOM 1007 C C . LEU A 1 125 ? 16.811 -6.870 -10.379 1.00 73.00 125 LEU A C 1
ATOM 1009 O O . LEU A 1 125 ? 16.648 -5.828 -9.740 1.00 73.00 125 LEU A O 1
ATOM 1013 N N . ALA A 1 126 ? 16.777 -8.074 -9.807 1.00 72.88 126 ALA A N 1
ATOM 1014 C CA . ALA A 1 126 ? 16.585 -8.253 -8.383 1.00 72.88 126 ALA A CA 1
ATOM 1015 C C . ALA A 1 126 ? 17.801 -7.729 -7.593 1.00 72.88 126 ALA A C 1
ATOM 1017 O O . ALA A 1 126 ? 18.943 -7.876 -8.040 1.00 72.88 126 ALA A O 1
ATOM 1018 N N . PRO A 1 127 ? 17.583 -7.148 -6.399 1.00 69.50 127 PRO A N 1
ATOM 1019 C CA . PRO A 1 127 ? 18.653 -6.824 -5.475 1.00 69.50 127 PRO A CA 1
ATOM 1020 C C . PRO A 1 127 ? 19.481 -8.074 -5.210 1.00 69.50 127 PRO A C 1
ATOM 1022 O O . PRO A 1 127 ? 18.929 -9.114 -4.834 1.00 69.50 127 PRO A O 1
ATOM 1025 N N . ILE A 1 128 ? 20.800 -7.959 -5.354 1.00 67.25 128 ILE A N 1
ATOM 1026 C CA . ILE A 1 128 ? 21.706 -8.987 -4.856 1.00 67.25 128 ILE A CA 1
ATOM 1027 C C . ILE A 1 128 ? 21.581 -8.947 -3.339 1.00 67.25 128 ILE A C 1
ATOM 1029 O O . ILE A 1 128 ? 22.043 -8.021 -2.677 1.00 67.25 128 ILE A O 1
ATOM 1033 N N . THR A 1 129 ? 20.898 -9.940 -2.792 1.00 60.81 129 THR A N 1
ATOM 1034 C CA . THR A 1 129 ? 20.897 -10.176 -1.359 1.00 60.81 129 THR A CA 1
ATOM 1035 C C . THR A 1 129 ? 22.155 -10.973 -1.070 1.00 60.81 129 THR A C 1
ATOM 1037 O O . THR A 1 129 ? 22.290 -12.115 -1.508 1.00 60.81 129 THR A O 1
ATOM 1040 N N . GLY A 1 130 ? 23.131 -10.341 -0.412 1.00 54.16 130 GLY A N 1
ATOM 1041 C CA . GLY A 1 130 ? 24.293 -11.060 0.101 1.00 54.16 130 GLY A CA 1
ATOM 1042 C C . GLY A 1 130 ? 23.806 -12.279 0.883 1.00 54.16 130 GLY A C 1
ATOM 1043 O O . GLY A 1 130 ? 22.789 -12.181 1.570 1.00 54.16 130 GLY A O 1
ATOM 1044 N N . ASN A 1 131 ? 24.478 -13.422 0.714 1.00 47.56 131 ASN A N 1
ATOM 1045 C CA . ASN A 1 131 ? 24.148 -14.702 1.346 1.00 47.56 131 ASN A CA 1
ATOM 1046 C C . ASN A 1 131 ? 24.097 -14.573 2.881 1.00 47.56 131 ASN A C 1
ATOM 1048 O O . ASN A 1 131 ? 25.024 -14.974 3.578 1.00 47.56 131 ASN A O 1
ATOM 1052 N N . VAL A 1 132 ? 23.006 -14.040 3.416 1.00 48.72 132 VAL A N 1
ATOM 1053 C CA . VAL A 1 132 ? 22.625 -14.149 4.816 1.00 48.72 132 VAL A CA 1
ATOM 1054 C C . VAL A 1 132 ? 21.542 -15.206 4.827 1.00 48.72 132 VAL A C 1
ATOM 1056 O O . VAL A 1 132 ? 20.347 -14.957 4.678 1.00 48.72 132 VAL A O 1
ATOM 1059 N N . LEU A 1 133 ? 22.020 -16.444 4.870 1.00 46.19 133 LEU A N 1
ATOM 1060 C CA . LEU A 1 133 ? 21.204 -17.600 5.171 1.00 46.19 133 LEU A CA 1
ATOM 1061 C C . LEU A 1 133 ? 20.410 -17.302 6.450 1.00 46.19 133 LEU A C 1
ATOM 1063 O O . LEU A 1 133 ? 21.004 -17.023 7.480 1.00 46.19 133 LEU A O 1
ATOM 1067 N N . ARG A 1 134 ? 19.082 -17.387 6.350 1.00 48.78 134 ARG A N 1
ATOM 1068 C CA . ARG A 1 134 ? 18.214 -18.144 7.270 1.00 48.78 134 ARG A CA 1
ATOM 1069 C C . ARG A 1 134 ? 18.316 -17.912 8.792 1.00 48.78 134 ARG A C 1
ATOM 1071 O O . ARG A 1 134 ? 17.748 -18.720 9.513 1.00 48.78 134 ARG A O 1
ATOM 1078 N N . ASP A 1 135 ? 18.917 -16.833 9.279 1.00 44.91 135 ASP A N 1
ATOM 1079 C CA . ASP A 1 135 ? 19.039 -16.582 10.728 1.00 44.91 135 ASP A CA 1
ATOM 1080 C C . ASP A 1 135 ? 18.145 -15.446 11.255 1.00 44.91 135 ASP A C 1
ATOM 1082 O O . ASP A 1 135 ? 18.309 -14.995 12.387 1.00 44.91 135 ASP A O 1
ATOM 1086 N N . ASP A 1 136 ? 17.111 -15.050 10.509 1.00 54.38 136 ASP A N 1
ATOM 1087 C CA . ASP A 1 136 ? 15.942 -14.422 11.133 1.00 54.38 136 ASP A CA 1
ATOM 1088 C C . ASP A 1 136 ? 15.093 -15.553 11.745 1.00 54.38 136 ASP A C 1
ATOM 1090 O O . ASP A 1 136 ? 14.073 -15.962 11.191 1.00 54.38 136 ASP A O 1
ATOM 1094 N N . ILE A 1 137 ? 15.539 -16.104 12.883 1.00 53.03 137 ILE A N 1
ATOM 1095 C CA . ILE A 1 137 ? 14.673 -16.887 13.773 1.00 53.03 137 ILE A CA 1
ATOM 1096 C C . ILE A 1 137 ? 13.499 -15.967 14.109 1.00 53.03 137 ILE A C 1
ATOM 1098 O O . ILE A 1 137 ? 13.647 -15.038 14.902 1.00 53.03 137 ILE A O 1
ATOM 1102 N N . ILE A 1 138 ? 12.344 -16.186 13.481 1.00 54.09 138 ILE A N 1
ATOM 1103 C CA . ILE A 1 138 ? 11.112 -15.491 13.843 1.00 54.09 138 ILE A CA 1
ATOM 1104 C C . ILE A 1 138 ? 10.786 -15.954 15.267 1.00 54.09 138 ILE A C 1
ATOM 1106 O O . ILE A 1 138 ? 10.524 -17.144 15.465 1.00 54.09 138 ILE A O 1
ATOM 1110 N N . PRO A 1 139 ? 10.801 -15.075 16.285 1.00 45.84 139 PRO A N 1
ATOM 1111 C CA . PRO A 1 139 ? 10.299 -15.457 17.591 1.00 45.84 139 PRO A CA 1
ATOM 1112 C C . PRO A 1 139 ? 8.802 -15.739 17.412 1.00 45.84 139 PRO A C 1
ATOM 1114 O O . PRO A 1 139 ? 8.048 -14.831 17.068 1.00 45.84 139 PRO A O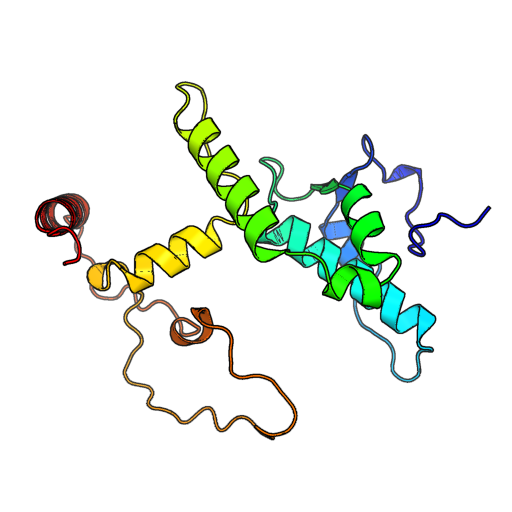 1
ATOM 1117 N N . ASN A 1 140 ? 8.390 -16.990 17.626 1.00 50.50 140 ASN A N 1
ATOM 1118 C CA . ASN A 1 140 ? 7.018 -17.497 17.487 1.00 50.50 140 ASN A CA 1
ATOM 1119 C C . ASN A 1 140 ? 6.472 -17.588 16.046 1.00 50.50 140 ASN A C 1
ATOM 1121 O O . ASN A 1 140 ? 5.555 -16.855 15.676 1.00 50.50 140 ASN A O 1
ATOM 1125 N N . GLU A 1 141 ? 6.937 -18.581 15.277 1.00 50.56 141 GLU A N 1
ATOM 1126 C CA . GLU A 1 141 ? 6.267 -19.047 14.042 1.00 50.56 141 GLU A CA 1
ATOM 1127 C C . GLU A 1 141 ? 4.780 -19.406 14.252 1.00 50.56 141 GLU A C 1
ATOM 1129 O O . GLU A 1 141 ? 3.988 -19.296 13.323 1.00 50.56 141 GLU A O 1
ATOM 1134 N N . GLU A 1 142 ? 4.364 -19.779 15.469 1.00 54.38 142 GLU A N 1
ATOM 1135 C CA . GLU A 1 142 ? 2.959 -20.095 15.773 1.00 54.38 142 GLU A CA 1
ATOM 1136 C C . GLU A 1 142 ? 2.037 -18.863 15.860 1.00 54.38 142 GLU A C 1
ATOM 1138 O O . GLU A 1 142 ? 0.821 -19.010 15.748 1.00 54.38 142 GLU A O 1
ATOM 1143 N N . LEU A 1 143 ? 2.575 -17.652 16.066 1.00 57.56 143 LEU A N 1
ATOM 1144 C CA . LEU A 1 143 ? 1.761 -16.452 16.320 1.00 57.56 143 LEU A CA 1
ATOM 1145 C C . LEU A 1 143 ? 1.535 -15.587 15.068 1.00 57.56 143 LEU A C 1
ATOM 1147 O O . LEU A 1 143 ? 0.598 -14.788 15.044 1.00 57.56 143 LEU A O 1
ATOM 1151 N N . PHE A 1 144 ? 2.357 -15.735 14.024 1.00 58.50 144 PHE A N 1
ATOM 1152 C CA . PHE A 1 144 ? 2.301 -14.878 12.837 1.00 58.50 144 PHE A CA 1
ATOM 1153 C C . PHE A 1 144 ? 2.308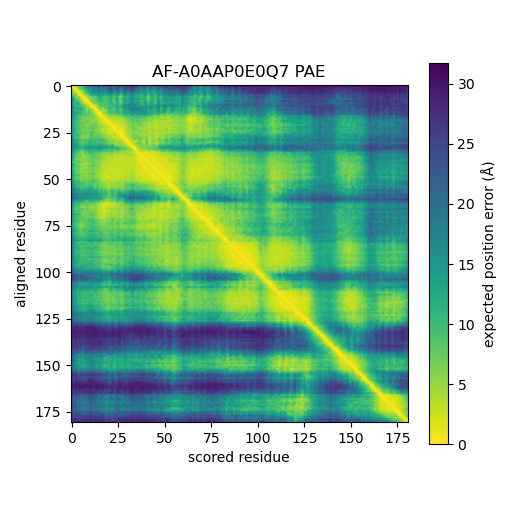 -15.682 11.532 1.00 58.50 144 PHE A C 1
ATOM 1155 O O . PHE A 1 144 ? 2.978 -16.707 11.442 1.00 58.50 144 PHE A O 1
ATOM 1162 N N . PRO A 1 145 ? 1.589 -15.219 10.490 1.00 67.94 145 PRO A N 1
ATOM 1163 C CA . PRO A 1 145 ? 1.637 -15.849 9.177 1.00 67.94 145 PRO A CA 1
ATOM 1164 C C . PRO A 1 145 ? 3.055 -15.786 8.584 1.00 67.94 145 PRO A C 1
ATOM 1166 O O . PRO A 1 145 ? 3.831 -14.893 8.946 1.00 67.94 145 PRO A O 1
ATOM 1169 N N . PRO A 1 146 ? 3.387 -16.687 7.636 1.00 71.12 146 PRO A N 1
ATOM 1170 C CA . PRO A 1 146 ? 4.676 -16.664 6.956 1.00 71.12 146 PRO A CA 1
ATOM 1171 C C . PRO A 1 146 ? 4.948 -15.278 6.354 1.00 71.12 146 PRO A C 1
ATOM 1173 O O . PRO A 1 146 ? 4.010 -14.592 5.923 1.00 71.12 146 PRO A O 1
ATOM 1176 N N . PRO A 1 147 ? 6.221 -14.847 6.320 1.00 70.50 147 PRO A N 1
ATOM 1177 C CA . PRO A 1 147 ? 6.571 -13.507 5.885 1.00 70.50 147 PRO A CA 1
ATOM 1178 C C . PRO A 1 147 ? 6.068 -13.245 4.457 1.00 70.50 147 PRO A C 1
ATOM 1180 O O . PRO A 1 147 ? 6.070 -14.148 3.614 1.00 70.50 147 PRO A O 1
ATOM 1183 N N . PRO A 1 148 ? 5.644 -12.004 4.155 1.00 73.81 148 PRO A N 1
ATOM 1184 C CA . PRO A 1 148 ? 5.145 -11.660 2.832 1.00 73.81 148 PRO A CA 1
ATOM 1185 C C . PRO A 1 148 ? 6.227 -11.889 1.773 1.00 73.81 148 PRO A C 1
ATOM 1187 O O . PRO A 1 148 ? 7.414 -11.717 2.036 1.00 73.81 148 PRO A O 1
ATOM 1190 N N . PHE A 1 149 ? 5.816 -12.212 0.547 1.00 73.50 149 PHE A N 1
ATOM 1191 C CA . PHE A 1 149 ? 6.706 -12.602 -0.556 1.00 73.50 149 PHE A CA 1
ATOM 1192 C C . PHE A 1 149 ? 7.907 -11.663 -0.772 1.00 73.50 149 PHE A C 1
ATOM 1194 O O . PHE A 1 149 ? 9.026 -12.122 -1.009 1.00 73.50 149 PHE A O 1
ATOM 1201 N N . GLY A 1 150 ? 7.683 -10.351 -0.640 1.00 70.25 150 GLY A N 1
ATOM 1202 C CA . GLY A 1 150 ? 8.714 -9.325 -0.802 1.00 70.25 150 GLY A CA 1
ATOM 1203 C C . GLY A 1 150 ? 9.790 -9.299 0.288 1.00 70.25 150 GLY A C 1
ATOM 1204 O O . GLY A 1 150 ? 10.829 -8.673 0.099 1.00 70.25 150 GLY A O 1
ATOM 1205 N N . HIS A 1 151 ? 9.585 -10.001 1.407 1.00 72.50 151 HIS A N 1
ATOM 1206 C CA . HIS A 1 151 ? 10.518 -10.053 2.535 1.00 72.50 151 HIS A CA 1
ATOM 1207 C C . HIS A 1 151 ? 11.905 -10.571 2.138 1.00 72.50 151 HIS A C 1
ATOM 1209 O O . HIS A 1 151 ? 12.907 -10.151 2.711 1.00 72.50 151 HIS A O 1
ATOM 1215 N N . ARG A 1 152 ? 11.987 -11.422 1.109 1.00 74.94 152 ARG A N 1
ATOM 1216 C CA . ARG A 1 152 ? 13.268 -11.935 0.607 1.00 74.94 152 ARG A CA 1
ATOM 1217 C C . ARG A 1 152 ? 14.212 -10.830 0.112 1.00 74.94 152 ARG A C 1
ATOM 1219 O O . ARG A 1 152 ? 15.413 -11.041 0.088 1.00 74.94 152 ARG A O 1
ATOM 1226 N N . TRP A 1 153 ? 13.685 -9.652 -0.227 1.00 73.12 153 TRP A N 1
ATOM 1227 C CA . TRP A 1 153 ? 14.444 -8.491 -0.703 1.00 73.12 153 TRP A CA 1
ATOM 1228 C C . TRP A 1 153 ? 14.495 -7.343 0.322 1.00 73.12 153 TRP A C 1
ATOM 1230 O O . TRP A 1 153 ? 14.699 -6.190 -0.042 1.00 73.12 153 TRP A O 1
ATOM 1240 N N . LYS A 1 154 ? 14.307 -7.644 1.616 1.00 68.06 154 LYS A N 1
ATOM 1241 C CA . LYS A 1 154 ? 14.336 -6.676 2.735 1.00 68.06 154 LYS A CA 1
ATOM 1242 C C . LYS A 1 154 ? 15.725 -6.062 2.999 1.00 68.06 154 LYS A C 1
ATOM 1244 O O . LYS A 1 154 ? 15.812 -5.033 3.665 1.00 68.06 154 LYS A O 1
ATOM 1249 N N . HIS A 1 155 ? 16.802 -6.690 2.526 1.00 62.50 155 HIS A N 1
ATOM 1250 C CA . HIS A 1 155 ? 18.180 -6.287 2.827 1.00 62.50 155 HIS A CA 1
ATOM 1251 C C . HIS A 1 155 ? 18.653 -5.107 1.964 1.00 62.50 155 HIS A C 1
ATOM 1253 O O . HIS A 1 155 ? 18.122 -4.861 0.881 1.00 62.50 155 HIS A O 1
ATOM 1259 N N . ALA A 1 156 ? 19.648 -4.367 2.468 1.00 52.69 156 ALA A N 1
ATOM 1260 C CA . ALA A 1 156 ? 20.185 -3.176 1.817 1.00 52.69 156 ALA A CA 1
ATOM 1261 C C . ALA A 1 156 ? 20.654 -3.477 0.384 1.00 52.69 156 ALA A C 1
ATOM 1263 O O . ALA A 1 156 ? 21.352 -4.458 0.138 1.00 52.69 156 ALA A O 1
ATOM 1264 N N . LEU A 1 157 ? 20.267 -2.608 -0.551 1.00 53.72 157 LEU A N 1
ATOM 1265 C CA . LEU A 1 157 ? 20.705 -2.652 -1.943 1.00 53.72 157 LEU A CA 1
ATOM 1266 C C . LEU A 1 157 ? 22.224 -2.443 -2.006 1.00 53.72 157 LEU A C 1
ATOM 1268 O O . LEU A 1 157 ? 22.704 -1.318 -1.873 1.00 53.72 157 LEU A O 1
ATOM 1272 N N . GLU A 1 158 ? 22.986 -3.510 -2.229 1.00 52.06 158 GLU A N 1
ATOM 1273 C CA . GLU A 1 158 ? 24.403 -3.395 -2.569 1.00 52.06 158 GLU A CA 1
ATOM 1274 C C . GLU A 1 158 ? 24.540 -3.013 -4.051 1.00 52.06 158 GLU A C 1
ATOM 1276 O O . GLU A 1 158 ? 24.471 -3.845 -4.953 1.00 52.06 158 GLU A O 1
ATOM 1281 N N . THR A 1 159 ? 24.722 -1.720 -4.330 1.00 51.25 159 THR A N 1
ATOM 1282 C CA . THR A 1 159 ? 24.958 -1.181 -5.686 1.00 51.25 159 THR A CA 1
ATOM 1283 C C . THR A 1 159 ? 26.435 -1.211 -6.104 1.00 51.25 159 THR A C 1
ATOM 1285 O O . THR A 1 159 ? 26.883 -0.390 -6.901 1.00 51.25 159 THR A O 1
ATOM 1288 N N . THR A 1 160 ? 27.234 -2.131 -5.570 1.00 48.09 160 THR A N 1
ATOM 1289 C CA . THR A 1 160 ? 28.707 -2.112 -5.666 1.00 48.09 160 THR A CA 1
ATOM 1290 C C . THR A 1 160 ? 29.298 -2.623 -6.990 1.00 48.09 160 THR A C 1
ATOM 1292 O O . THR A 1 160 ? 30.512 -2.778 -7.078 1.00 48.09 160 THR A O 1
ATOM 1295 N N . GLY A 1 161 ? 28.506 -2.853 -8.045 1.00 51.00 161 GLY A N 1
ATOM 1296 C CA . GLY A 1 161 ? 29.011 -3.497 -9.274 1.00 51.00 161 GLY A CA 1
ATOM 1297 C C . GLY A 1 161 ? 28.471 -2.988 -10.611 1.00 51.00 161 GLY A C 1
ATOM 1298 O O . GLY A 1 161 ? 28.670 -3.644 -11.633 1.00 51.00 161 GLY A O 1
ATOM 1299 N N . THR A 1 162 ? 27.783 -1.850 -10.648 1.00 50.88 162 THR A N 1
ATOM 1300 C CA . THR A 1 162 ? 27.018 -1.456 -11.837 1.00 50.88 162 THR A CA 1
ATOM 1301 C C . THR A 1 162 ? 27.763 -0.396 -12.661 1.00 50.88 162 THR A C 1
ATOM 1303 O O . THR A 1 162 ? 27.607 0.804 -12.457 1.00 50.88 162 THR A O 1
ATOM 1306 N N . SER A 1 163 ? 28.617 -0.855 -13.584 1.00 47.53 163 SER A N 1
ATOM 1307 C CA . SER A 1 163 ? 29.333 -0.020 -14.569 1.00 47.53 163 SER A CA 1
ATOM 1308 C C . SER A 1 163 ? 28.360 0.752 -15.473 1.00 47.53 163 SER A C 1
ATOM 1310 O O . SER A 1 163 ? 27.319 0.219 -15.837 1.00 47.53 163 SER A O 1
ATOM 1312 N N . MET A 1 164 ? 28.726 1.968 -15.898 1.00 51.12 164 MET A N 1
ATOM 1313 C CA . MET A 1 164 ? 27.925 2.952 -16.658 1.00 51.12 164 MET A CA 1
ATOM 1314 C C . MET A 1 164 ? 27.269 2.469 -17.986 1.00 51.12 164 MET A C 1
ATOM 1316 O O . MET A 1 164 ? 26.598 3.255 -18.648 1.00 51.12 164 MET A O 1
ATOM 1320 N N . HIS A 1 165 ? 27.392 1.191 -18.369 1.00 53.38 165 HIS A N 1
ATOM 1321 C CA . HIS A 1 165 ? 26.838 0.575 -19.590 1.00 53.38 165 HIS A CA 1
ATOM 1322 C C . HIS A 1 165 ? 25.655 -0.391 -19.358 1.00 53.38 165 HIS A C 1
ATOM 1324 O O . HIS A 1 165 ? 25.356 -1.238 -20.199 1.00 53.38 165 HIS A O 1
ATOM 1330 N N . VAL A 1 166 ? 24.962 -0.294 -18.222 1.00 64.19 166 VAL A N 1
ATOM 1331 C CA . VAL A 1 166 ? 23.919 -1.264 -17.830 1.00 64.19 166 VAL A CA 1
ATOM 1332 C C . VAL A 1 166 ? 22.693 -1.293 -18.733 1.00 64.19 166 VAL A C 1
ATOM 1334 O O . VAL A 1 166 ? 22.109 -2.355 -18.896 1.00 64.19 166 VAL A O 1
ATOM 1337 N N . LEU A 1 167 ? 22.279 -0.164 -19.317 1.00 62.88 167 LEU A N 1
ATOM 1338 C CA . LEU A 1 167 ? 21.024 -0.113 -20.079 1.00 62.88 167 LEU A CA 1
ATOM 1339 C C . LEU A 1 167 ? 21.063 -1.000 -21.327 1.00 62.88 167 LEU A C 1
ATOM 1341 O O . LEU A 1 167 ? 20.086 -1.686 -21.603 1.00 62.88 167 LEU A O 1
ATOM 1345 N N . THR A 1 168 ? 22.187 -1.029 -22.048 1.00 66.31 168 THR A N 1
ATOM 1346 C CA . THR A 1 168 ? 22.362 -1.922 -23.205 1.00 66.31 168 THR A CA 1
ATOM 1347 C C . THR A 1 168 ? 22.314 -3.380 -22.767 1.00 66.31 168 THR A C 1
ATOM 1349 O O . THR A 1 168 ? 21.578 -4.171 -23.341 1.00 66.31 168 THR A O 1
ATOM 1352 N N . LYS A 1 169 ? 23.012 -3.708 -21.675 1.00 68.31 169 LYS A N 1
ATOM 1353 C CA . LYS A 1 169 ? 23.046 -5.062 -21.118 1.00 68.31 169 LYS A CA 1
ATOM 1354 C C . LYS A 1 169 ? 21.673 -5.523 -20.615 1.00 68.31 169 LYS A C 1
ATOM 1356 O O . LYS A 1 169 ? 21.298 -6.667 -20.831 1.00 68.31 169 LYS A O 1
ATOM 1361 N N . TYR A 1 170 ? 20.909 -4.642 -19.970 1.00 72.06 170 TYR A N 1
ATOM 1362 C CA . TYR A 1 170 ? 19.545 -4.943 -19.541 1.00 72.06 170 TYR A CA 1
ATOM 1363 C C . TYR A 1 170 ? 18.595 -5.114 -20.725 1.00 72.06 170 TYR A C 1
ATOM 1365 O O . TYR A 1 170 ? 17.771 -6.019 -20.684 1.00 72.06 170 TYR A O 1
ATOM 1373 N N . ARG A 1 171 ? 18.725 -4.303 -21.786 1.00 73.44 171 ARG A N 1
ATOM 1374 C CA . ARG A 1 171 ? 17.947 -4.480 -23.023 1.00 73.44 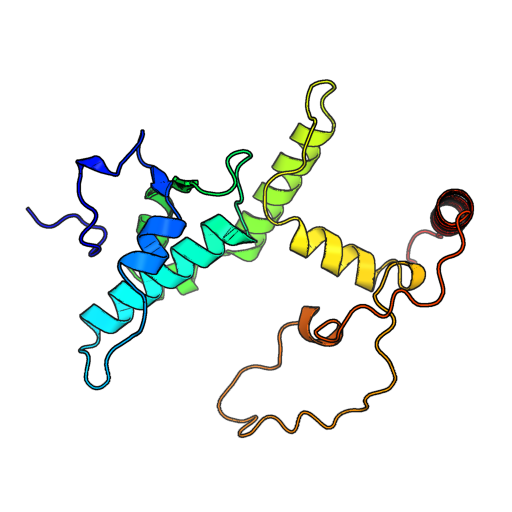171 ARG A CA 1
ATOM 1375 C C . ARG A 1 171 ? 18.217 -5.838 -23.659 1.00 73.44 171 ARG A C 1
ATOM 1377 O O . ARG A 1 171 ? 17.277 -6.583 -23.877 1.00 73.44 171 ARG A O 1
ATOM 1384 N N . GLU A 1 172 ? 19.485 -6.201 -23.828 1.00 75.50 172 GLU A N 1
ATOM 1385 C CA . GLU A 1 172 ? 19.871 -7.517 -24.352 1.00 75.50 172 GLU A CA 1
ATOM 1386 C C . GLU A 1 172 ? 19.330 -8.666 -23.484 1.00 75.50 172 GLU A C 1
ATOM 1388 O O . GLU A 1 172 ? 18.838 -9.660 -24.006 1.00 75.50 172 GLU A O 1
ATOM 1393 N N . MET A 1 173 ? 19.379 -8.541 -22.153 1.00 74.06 173 MET A N 1
ATOM 1394 C CA . MET A 1 173 ? 18.834 -9.554 -21.237 1.00 74.06 173 MET A CA 1
ATOM 1395 C C . MET A 1 173 ? 17.309 -9.682 -21.308 1.00 74.06 173 MET A C 1
ATOM 1397 O O . MET A 1 173 ? 16.794 -10.783 -21.127 1.00 74.06 173 MET A O 1
ATOM 1401 N N . ILE A 1 174 ? 16.599 -8.583 -21.566 1.00 77.75 174 ILE A N 1
ATOM 1402 C CA . ILE A 1 174 ? 15.150 -8.590 -21.789 1.00 77.75 174 ILE A CA 1
ATOM 1403 C C . ILE A 1 174 ? 14.832 -9.228 -23.146 1.00 77.75 174 ILE A C 1
ATOM 1405 O O . ILE A 1 174 ? 13.962 -10.089 -23.212 1.00 77.75 174 ILE A O 1
ATOM 1409 N N . ASP A 1 175 ? 15.572 -8.875 -24.200 1.00 78.75 175 ASP A N 1
ATOM 1410 C CA . ASP A 1 175 ? 15.392 -9.428 -25.550 1.00 78.75 175 ASP A CA 1
ATOM 1411 C C . ASP A 1 175 ? 15.676 -10.942 -25.607 1.00 78.75 175 ASP A C 1
ATOM 1413 O O . ASP A 1 175 ? 15.125 -11.654 -26.444 1.00 78.75 175 ASP A O 1
ATOM 1417 N N . MET A 1 176 ? 16.522 -11.449 -24.703 1.00 78.88 176 MET A N 1
ATOM 1418 C CA . MET A 1 176 ? 16.837 -12.875 -24.559 1.00 78.88 176 MET A CA 1
ATOM 1419 C C . MET A 1 176 ? 15.837 -13.661 -23.690 1.00 78.88 176 MET A C 1
ATOM 1421 O O . MET A 1 176 ? 16.021 -14.867 -23.509 1.00 78.88 176 MET A O 1
ATOM 1425 N N . GLN A 1 177 ? 14.798 -13.029 -23.134 1.00 74.69 177 GLN A N 1
ATOM 1426 C CA . GLN A 1 177 ? 13.761 -13.753 -22.397 1.00 74.69 177 GLN A CA 1
ATOM 1427 C C . GLN A 1 177 ? 12.913 -14.593 -23.360 1.00 74.69 177 GLN A C 1
ATOM 1429 O O . GLN A 1 177 ? 12.264 -14.071 -24.264 1.00 74.69 177 GLN A O 1
ATOM 1434 N N . ALA A 1 178 ? 12.902 -15.908 -23.149 1.00 70.06 178 ALA A N 1
ATOM 1435 C CA . ALA A 1 178 ? 11.937 -16.793 -23.788 1.00 70.06 178 ALA A CA 1
ATOM 1436 C C . ALA A 1 178 ? 10.591 -16.717 -23.042 1.00 70.06 178 ALA A C 1
ATOM 1438 O O . ALA A 1 178 ? 10.595 -16.520 -21.824 1.00 70.06 178 ALA A O 1
ATOM 1439 N N . PRO A 1 179 ? 9.446 -16.866 -23.736 1.00 64.25 179 PRO A N 1
ATOM 1440 C CA . PRO A 1 179 ? 8.162 -17.024 -23.063 1.00 64.25 179 PRO A CA 1
ATOM 1441 C C . PRO A 1 179 ? 8.203 -18.262 -22.161 1.00 64.25 179 PRO A C 1
ATOM 1443 O O . PRO A 1 179 ? 8.792 -19.275 -22.539 1.00 64.25 179 PRO A O 1
ATOM 1446 N N . ASP A 1 180 ? 7.597 -18.163 -20.978 1.00 66.12 180 ASP A N 1
ATOM 1447 C CA . ASP A 1 180 ? 7.484 -19.303 -20.066 1.00 66.12 180 ASP A CA 1
ATOM 1448 C C . ASP A 1 180 ? 6.740 -20.455 -20.775 1.00 66.12 180 ASP A C 1
ATOM 1450 O O . ASP A 1 180 ? 5.689 -20.215 -21.379 1.00 66.12 180 ASP A O 1
ATOM 1454 N N . GLU A 1 181 ? 7.295 -21.673 -20.728 1.00 43.38 181 GLU A N 1
ATOM 1455 C CA . GLU A 1 181 ? 6.635 -22.909 -21.201 1.00 43.38 181 GLU A CA 1
ATOM 1456 C C . GLU A 1 181 ? 5.412 -23.292 -20.353 1.00 43.38 181 GLU A C 1
ATOM 1458 O O . GLU A 1 181 ? 5.461 -23.136 -19.108 1.00 43.38 181 GLU A O 1
#

pLDDT: mean 70.48, std 11.57, range [33.16, 85.88]

Organism: NCBI:txid152367

Nearest PDB structures (foldseek):
  8hl1-assembly1_S19E  TM=2.630E-01  e=7.225E+00  Sulfolobus acidocaldarius DSM 639

Secondary structure (DSSP, 8-state):
---TT-S---GGG-BTTEEEHHHHHHH-S-PPSS--HHHHHHHHHHHHHHHIIIIIS--TTSSEEEGGGGGGGSSHHHHHHS-HHHHHHHHHHHHHHHHSSTT-----S-HHHHHHHHHHH-TTTS-------S----TTTTTSPPPPGGGGG-S----TT--TTHHHHHHHHHHTPPPP-